Protein AF-0000000084556693 (afdb_homodimer)

pLDDT: mean 85.97, std 20.81, range [33.72, 98.88]

Solvent-accessible surface area (backbone atoms only — not comparable to full-atom values): 12743 Å² total; per-residue (Å²): 136,86,78,80,80,79,79,78,78,78,79,78,75,76,74,77,74,76,66,74,68,70,76,73,67,80,48,49,94,88,34,32,45,96,84,42,63,50,39,24,36,30,23,72,37,71,66,89,46,79,38,36,32,21,63,34,84,66,88,48,62,31,27,31,23,54,26,71,64,82,34,82,44,52,16,20,32,20,55,26,73,64,88,51,78,49,35,31,22,68,30,82,66,88,49,73,44,35,29,24,61,21,74,67,85,46,23,65,126,134,86,82,78,80,78,77,77,76,79,76,77,76,77,75,75,73,74,65,74,67,71,75,73,67,80,47,49,92,88,34,32,47,95,84,42,64,49,40,25,35,30,24,73,35,70,66,88,46,80,38,37,33,22,64,35,84,66,88,48,63,31,28,30,24,55,26,71,62,83,34,82,44,51,16,20,31,21,54,24,74,67,87,50,77,50,36,30,20,66,29,80,65,87,50,72,46,37,29,23,61,21,73,66,84,47,24,64,129

Organism: NCBI:txid82374

Structure (mmCIF, N/CA/C/O backbone):
data_AF-0000000084556693-model_v1
#
loop_
_entity.id
_entity.type
_entity.pdbx_description
1 polymer 'Uncharacterized protein'
#
loop_
_atom_site.group_PDB
_atom_site.id
_atom_site.type_symbol
_atom_site.label_atom_id
_atom_site.label_alt_id
_atom_site.label_comp_id
_atom_site.label_asym_id
_atom_site.label_entity_id
_atom_site.label_seq_id
_atom_site.pdbx_PDB_ins_code
_atom_site.Cartn_x
_atom_site.Cartn_y
_atom_site.Cartn_z
_atom_site.occupancy
_atom_site.B_iso_or_equiv
_atom_site.auth_seq_id
_atom_site.auth_comp_id
_atom_site.auth_asym_id
_atom_site.auth_atom_id
_atom_site.pdbx_PDB_model_num
ATOM 1 N N . MET A 1 1 ? 59.688 -46.688 -39.875 1 33.72 1 MET A N 1
ATOM 2 C CA . MET A 1 1 ? 58.469 -45.906 -40.188 1 33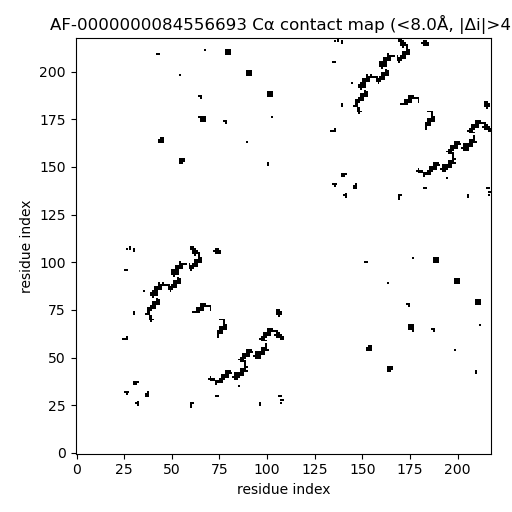.72 1 MET A CA 1
ATOM 3 C C . MET A 1 1 ? 57.594 -45.719 -38.969 1 33.72 1 MET A C 1
ATOM 5 O O . MET A 1 1 ? 57.031 -46.656 -38.438 1 33.72 1 MET A O 1
ATOM 9 N N . ALA A 1 2 ? 58 -44.719 -38 1 42.25 2 ALA A N 1
ATOM 10 C CA . ALA A 1 2 ? 57.438 -44.25 -36.75 1 42.25 2 ALA A CA 1
ATOM 11 C C . ALA A 1 2 ? 56 -43.719 -36.938 1 42.25 2 ALA A C 1
ATOM 13 O O . ALA A 1 2 ? 55.781 -42.844 -37.781 1 42.25 2 ALA A O 1
ATOM 14 N N . LYS A 1 3 ? 54.969 -44.531 -36.938 1 35.88 3 LYS A N 1
ATOM 15 C CA . LYS A 1 3 ? 53.531 -44.219 -36.938 1 35.88 3 LYS A CA 1
ATOM 16 C C . LYS A 1 3 ? 53.219 -43.156 -35.875 1 35.88 3 LYS A C 1
ATOM 18 O O . LYS A 1 3 ? 53.5 -43.344 -34.688 1 35.88 3 LYS A O 1
ATOM 23 N N . LYS A 1 4 ? 53.25 -41.781 -36.156 1 45.97 4 LYS A N 1
ATOM 24 C CA . LYS A 1 4 ? 52.75 -40.625 -35.438 1 45.97 4 LYS A CA 1
ATOM 25 C C . LYS A 1 4 ? 51.312 -40.844 -35 1 45.97 4 LYS A C 1
ATOM 27 O O . LYS A 1 4 ? 50.438 -41.094 -35.812 1 45.97 4 LYS A O 1
ATOM 32 N N . ILE A 1 5 ? 51 -41.562 -33.812 1 38.38 5 ILE A N 1
ATOM 33 C CA . ILE A 1 5 ? 49.688 -41.719 -33.188 1 38.38 5 ILE A CA 1
ATOM 34 C C . ILE A 1 5 ? 49.031 -40.344 -33 1 38.38 5 ILE A C 1
ATOM 36 O O . ILE A 1 5 ? 49.594 -39.438 -32.375 1 38.38 5 ILE A O 1
ATOM 40 N N . ILE A 1 6 ? 48.25 -39.781 -33.938 1 44.56 6 ILE A N 1
ATOM 41 C CA . ILE A 1 6 ? 47.438 -38.562 -33.875 1 44.56 6 ILE A CA 1
ATOM 42 C C . ILE A 1 6 ? 46.438 -38.688 -32.719 1 44.56 6 ILE A C 1
ATOM 44 O O . ILE A 1 6 ? 45.594 -39.562 -32.719 1 44.56 6 ILE A O 1
ATOM 48 N N . ALA A 1 7 ? 46.781 -38.312 -31.484 1 44.31 7 ALA A N 1
ATOM 49 C CA . ALA A 1 7 ? 45.875 -38.219 -30.344 1 44.31 7 ALA A CA 1
ATOM 50 C C . ALA A 1 7 ? 44.75 -37.219 -30.594 1 44.31 7 ALA A C 1
ATOM 52 O O . ALA A 1 7 ? 45 -36.062 -30.922 1 44.31 7 ALA A O 1
ATOM 53 N N . LEU A 1 8 ? 43.625 -37.688 -31.172 1 47.59 8 LEU A N 1
ATOM 54 C CA . LEU A 1 8 ? 42.438 -36.875 -31.312 1 47.59 8 LEU A CA 1
ATOM 55 C C . LEU A 1 8 ? 41.938 -36.406 -29.938 1 47.59 8 LEU A C 1
ATOM 57 O O . LEU A 1 8 ? 41.719 -37.219 -29.047 1 47.59 8 LEU A O 1
ATOM 61 N N . PHE A 1 9 ? 42.312 -35.25 -29.469 1 50.22 9 PHE A N 1
ATOM 62 C CA . PHE A 1 9 ? 41.781 -34.594 -28.297 1 50.22 9 PHE A CA 1
ATOM 63 C C . PHE A 1 9 ? 40.281 -34.344 -28.453 1 50.22 9 PHE A C 1
ATOM 65 O O . PHE A 1 9 ? 39.844 -33.625 -29.375 1 50.22 9 PHE A O 1
ATOM 72 N N . VAL A 1 10 ? 39.375 -35.281 -28.141 1 46.16 10 VAL A N 1
ATOM 73 C CA . VAL A 1 10 ? 37.938 -35.062 -28.062 1 46.16 10 VAL A CA 1
ATOM 74 C C . VAL A 1 10 ? 37.656 -33.969 -27.031 1 46.16 10 VAL A C 1
ATOM 76 O O . VAL A 1 10 ? 37.969 -34.125 -25.844 1 46.16 10 VAL A O 1
ATOM 79 N N . ALA A 1 11 ? 37.625 -32.688 -27.375 1 48.53 11 ALA A N 1
ATOM 80 C CA . ALA A 1 11 ? 37.125 -31.594 -26.547 1 48.53 11 ALA A CA 1
ATOM 81 C C . ALA A 1 11 ? 35.719 -31.891 -26.047 1 48.53 11 ALA A C 1
ATOM 83 O O . ALA A 1 11 ? 34.781 -32 -26.828 1 48.53 11 ALA A O 1
ATOM 84 N N . LEU A 1 12 ? 35.594 -32.594 -24.922 1 46.28 12 LEU A N 1
ATOM 85 C CA . LEU A 1 12 ? 34.312 -32.719 -24.234 1 46.28 12 LEU A CA 1
ATOM 86 C C . LEU A 1 12 ? 33.719 -31.359 -23.938 1 46.28 12 LEU A C 1
ATOM 88 O O . LEU A 1 12 ? 34.281 -30.578 -23.172 1 46.28 12 LEU A O 1
ATOM 92 N N . LEU A 1 13 ? 33.062 -30.703 -24.906 1 49.09 13 LEU A N 1
ATOM 93 C CA . LEU A 1 13 ? 32.281 -29.516 -24.672 1 49.09 13 LEU A CA 1
ATOM 94 C C . LEU A 1 13 ? 31.203 -29.781 -23.625 1 49.09 13 LEU A C 1
ATOM 96 O O . LEU A 1 13 ? 30.266 -30.547 -23.875 1 49.09 13 LEU A O 1
ATOM 100 N N . ILE A 1 14 ? 31.531 -29.75 -22.359 1 48.94 14 ILE A N 1
ATOM 101 C CA . ILE A 1 14 ? 30.531 -29.766 -21.297 1 48.94 14 ILE A CA 1
ATOM 102 C C . ILE A 1 14 ? 29.531 -28.641 -21.5 1 48.94 14 ILE A C 1
ATOM 104 O O . ILE A 1 14 ? 29.875 -27.469 -21.422 1 48.94 14 ILE A O 1
ATOM 108 N N . ILE A 1 15 ? 28.516 -28.828 -22.344 1 47.91 15 ILE A N 1
ATOM 109 C CA . ILE A 1 15 ? 27.391 -27.906 -22.422 1 47.91 15 ILE A CA 1
ATOM 110 C C . ILE A 1 15 ? 26.766 -27.766 -21.031 1 47.91 15 ILE A C 1
ATOM 112 O O . ILE A 1 15 ? 26.203 -28.719 -20.5 1 47.91 15 ILE A O 1
ATOM 116 N N . ALA A 1 16 ? 27.312 -26.922 -20.188 1 50.41 16 ALA A N 1
ATOM 117 C CA . ALA A 1 16 ? 26.594 -26.547 -18.984 1 50.41 16 ALA A CA 1
ATOM 118 C C . ALA A 1 16 ? 25.141 -26.141 -19.297 1 50.41 16 ALA A C 1
ATOM 120 O O . ALA A 1 16 ? 24.906 -25.094 -19.891 1 50.41 16 ALA A O 1
ATOM 121 N N . VAL A 1 17 ? 24.281 -27.109 -19.453 1 49.25 17 VAL A N 1
ATOM 122 C CA . VAL A 1 17 ? 22.844 -26.812 -19.5 1 49.25 17 VAL A CA 1
ATOM 123 C C . VAL A 1 17 ? 22.453 -25.953 -18.297 1 49.25 17 VAL A C 1
ATOM 125 O O . VAL A 1 17 ? 22.641 -26.359 -17.141 1 49.25 17 VAL A O 1
ATOM 128 N N . SER A 1 18 ? 22.547 -24.656 -18.344 1 48.12 18 SER A N 1
ATOM 129 C CA . SER A 1 18 ? 21.891 -23.797 -17.359 1 48.12 18 SER A CA 1
ATOM 130 C C . SER A 1 18 ? 20.453 -24.234 -17.109 1 48.12 18 SER A C 1
ATOM 132 O O . SER A 1 18 ? 19.609 -24.141 -18.016 1 48.12 18 SER A O 1
ATOM 134 N N . VAL A 1 19 ? 20.266 -25.25 -16.344 1 51.34 19 VAL A N 1
ATOM 135 C CA . VAL A 1 19 ? 18.891 -25.5 -15.875 1 51.34 19 VAL A CA 1
ATOM 136 C C . VAL A 1 19 ? 18.266 -24.188 -15.391 1 51.34 19 VAL A C 1
ATOM 138 O O . VAL A 1 19 ? 18.844 -23.484 -14.555 1 51.34 19 VAL A O 1
ATOM 141 N N . PRO A 1 20 ? 17.422 -23.594 -16.188 1 47.69 20 PRO A N 1
ATOM 142 C CA . PRO A 1 20 ? 16.703 -22.5 -15.508 1 47.69 20 PRO A CA 1
ATOM 143 C C . PRO A 1 20 ? 16.297 -22.875 -14.078 1 47.69 20 PRO A C 1
ATOM 145 O O . PRO A 1 20 ? 15.648 -23.891 -13.859 1 47.69 20 PRO A O 1
ATOM 148 N N . THR A 1 21 ? 17.203 -22.703 -13.102 1 48.72 21 THR A N 1
ATOM 149 C CA . THR A 1 21 ? 16.688 -22.812 -11.742 1 48.72 21 THR A CA 1
ATOM 150 C C . THR A 1 21 ? 15.234 -22.359 -11.68 1 48.72 21 THR A C 1
ATOM 152 O O . THR A 1 21 ? 14.906 -21.25 -12.133 1 48.72 21 THR A O 1
ATOM 155 N N . MET A 1 22 ? 14.273 -23.141 -12.102 1 46.34 22 MET A N 1
ATOM 156 C CA . MET A 1 22 ? 12.922 -22.766 -11.719 1 46.34 22 MET A CA 1
ATOM 157 C C . MET A 1 22 ? 12.93 -21.906 -10.461 1 46.34 22 MET A C 1
ATOM 159 O O . MET A 1 22 ? 13.438 -22.328 -9.422 1 46.34 22 MET A O 1
ATOM 163 N N . ALA A 1 23 ? 13.203 -20.641 -10.594 1 50.53 23 ALA A N 1
ATOM 164 C CA . ALA A 1 23 ? 13.07 -19.734 -9.461 1 50.53 23 ALA A CA 1
ATOM 165 C C . ALA A 1 23 ? 11.961 -20.203 -8.516 1 50.53 23 ALA A C 1
ATOM 167 O O . ALA A 1 23 ? 10.805 -20.344 -8.93 1 50.53 23 ALA A O 1
ATOM 168 N N . ALA A 1 24 ? 12.078 -21.172 -7.723 1 59.09 24 ALA A N 1
ATOM 169 C CA . ALA A 1 24 ? 11.109 -21.625 -6.727 1 59.09 24 ALA A CA 1
ATOM 170 C C . ALA A 1 24 ? 10.344 -20.438 -6.129 1 59.09 24 ALA A C 1
ATOM 172 O O . ALA A 1 24 ? 10.945 -19.422 -5.781 1 59.09 24 ALA A O 1
ATOM 173 N N . THR A 1 25 ? 9.016 -20.219 -6.527 1 74.81 25 THR A N 1
ATOM 174 C CA . THR A 1 25 ? 8.172 -19.156 -5.984 1 74.81 25 THR A CA 1
ATOM 175 C C . THR A 1 25 ? 8.195 -19.172 -4.457 1 74.81 25 THR A C 1
ATOM 177 O O . THR A 1 25 ? 8.164 -20.25 -3.844 1 74.81 25 THR A O 1
ATOM 180 N N . VAL A 1 26 ? 8.539 -18.125 -3.842 1 92.5 26 VAL A N 1
ATOM 181 C CA . VAL A 1 26 ? 8.672 -18.016 -2.395 1 92.5 26 VAL A CA 1
ATOM 182 C C . VAL A 1 26 ? 7.32 -18.266 -1.729 1 92.5 26 VAL A C 1
ATOM 184 O O . VAL A 1 26 ? 7.258 -18.656 -0.562 1 92.5 26 VAL A O 1
ATOM 187 N N . ILE A 1 27 ? 6.234 -18.172 -2.566 1 96.56 27 ILE A N 1
ATOM 188 C CA . ILE A 1 27 ? 4.875 -18.422 -2.105 1 96.56 27 ILE A CA 1
ATOM 189 C C . ILE A 1 27 ? 4.387 -19.766 -2.666 1 96.56 27 ILE A C 1
ATOM 191 O O . ILE A 1 27 ? 4.539 -20.031 -3.857 1 96.56 27 ILE A O 1
ATOM 195 N N . ASN A 1 28 ? 3.834 -20.594 -1.927 1 95.25 28 ASN A N 1
ATOM 196 C CA . ASN A 1 28 ? 3.406 -21.891 -2.418 1 95.25 28 ASN A CA 1
ATOM 197 C C . ASN A 1 28 ? 2.1 -21.797 -3.199 1 95.25 28 ASN A C 1
ATOM 199 O O . ASN A 1 28 ? 1.484 -20.734 -3.26 1 95.25 28 ASN A O 1
ATOM 203 N N . LYS A 1 29 ? 1.553 -22.922 -3.676 1 93.06 29 LYS A N 1
ATOM 204 C CA . LYS A 1 29 ? 0.41 -22.938 -4.586 1 93.06 29 LYS A CA 1
ATOM 205 C C . LYS A 1 29 ? -0.879 -22.578 -3.855 1 93.06 29 LYS A C 1
ATOM 207 O O . LYS A 1 29 ? -1.835 -22.094 -4.473 1 93.06 29 LYS A O 1
ATOM 212 N N . ASP A 1 30 ? -0.932 -22.719 -2.559 1 95.62 30 ASP A N 1
ATOM 213 C CA . ASP A 1 30 ? -2.123 -22.453 -1.76 1 95.62 30 ASP A CA 1
ATOM 214 C C . ASP A 1 30 ? -2.137 -21 -1.26 1 95.62 30 ASP A C 1
ATOM 216 O O . ASP A 1 30 ? -3.096 -20.578 -0.616 1 95.62 30 ASP A O 1
ATOM 220 N N . GLY A 1 31 ? -0.999 -20.219 -1.516 1 97.75 31 GLY A N 1
ATOM 221 C CA . GLY A 1 31 ? -0.988 -18.797 -1.214 1 97.75 31 GLY A CA 1
ATOM 222 C C . GLY A 1 31 ? -0.421 -18.484 0.158 1 97.75 31 GLY A C 1
ATOM 223 O O . GLY A 1 31 ? -0.786 -17.469 0.771 1 97.75 31 GLY A O 1
ATOM 224 N N . TYR A 1 32 ? 0.463 -19.438 0.674 1 97.81 32 TYR A N 1
ATOM 225 C CA . TYR A 1 32 ? 1.089 -19.219 1.975 1 97.81 32 TYR A CA 1
ATOM 226 C C . TYR A 1 32 ? 2.543 -18.781 1.815 1 97.81 32 TYR A C 1
ATOM 228 O O . TYR A 1 32 ? 3.256 -19.297 0.946 1 97.81 32 TYR A O 1
ATOM 236 N N . TYR A 1 33 ? 3.029 -17.969 2.57 1 98.31 33 TYR A N 1
ATOM 237 C CA . TYR A 1 33 ? 4.434 -17.625 2.752 1 98.31 33 TYR A CA 1
ATOM 238 C C . TYR A 1 33 ? 4.875 -17.859 4.191 1 98.31 33 TYR A C 1
ATOM 240 O O . TYR A 1 33 ? 4.398 -17.203 5.113 1 98.31 33 TYR A O 1
ATOM 248 N N . LYS A 1 34 ? 5.68 -18.781 4.469 1 97.31 34 LYS A N 1
ATOM 249 C CA . LYS A 1 34 ? 6.195 -19.125 5.789 1 97.31 34 LYS A CA 1
ATOM 250 C C . LYS A 1 34 ? 5.062 -19.266 6.801 1 97.31 34 LYS A C 1
ATOM 252 O O . LYS A 1 34 ? 5.121 -18.703 7.898 1 97.31 34 LYS A O 1
ATOM 257 N N . GLY A 1 35 ? 3.977 -19.922 6.34 1 97.56 35 GLY A N 1
ATOM 258 C CA . GLY A 1 35 ? 2.879 -20.266 7.223 1 97.56 35 GLY A CA 1
ATOM 259 C C . GLY A 1 35 ? 1.804 -19.203 7.297 1 97.56 35 GLY A C 1
ATOM 260 O O . GLY A 1 35 ? 0.753 -19.406 7.906 1 97.56 35 GLY A O 1
ATOM 261 N N . ILE A 1 36 ? 2.01 -18.078 6.766 1 98.62 36 ILE A N 1
ATOM 262 C CA . ILE A 1 36 ? 1.028 -17 6.766 1 98.62 36 ILE A CA 1
ATOM 263 C C . ILE A 1 36 ? 0.187 -17.078 5.492 1 98.62 36 ILE A C 1
ATOM 265 O O . ILE A 1 36 ? 0.726 -17.062 4.383 1 98.62 36 ILE A O 1
ATOM 269 N N . ARG A 1 37 ? -1.104 -17.188 5.629 1 98.62 37 ARG A N 1
ATOM 270 C CA . ARG A 1 37 ? -2.012 -17.141 4.484 1 98.62 37 ARG A CA 1
ATOM 271 C C . ARG A 1 37 ? -2.148 -15.719 3.951 1 98.62 37 ARG A C 1
ATOM 273 O O . ARG A 1 37 ? -2.527 -14.805 4.688 1 98.62 37 ARG A O 1
ATOM 280 N N . LEU A 1 38 ? -1.904 -15.516 2.689 1 98.75 38 LEU A N 1
ATOM 281 C CA . LEU A 1 38 ? -1.754 -14.164 2.156 1 98.75 38 LEU A CA 1
ATOM 282 C C . LEU A 1 38 ? -3.098 -13.602 1.702 1 98.75 38 LEU A C 1
ATOM 284 O O . LEU A 1 38 ? -3.264 -13.242 0.535 1 98.75 38 LEU A O 1
ATOM 288 N N . ASN A 1 39 ? -3.975 -13.547 2.611 1 98.75 39 ASN A N 1
ATOM 289 C CA . ASN A 1 39 ? -5.227 -12.797 2.566 1 98.75 39 ASN A CA 1
ATOM 290 C C . ASN A 1 39 ? -5.625 -12.289 3.949 1 98.75 39 ASN A C 1
ATOM 292 O O . ASN A 1 39 ? -5.023 -12.672 4.953 1 98.75 39 ASN A O 1
ATOM 296 N N . GLY A 1 40 ? -6.629 -11.367 3.953 1 98.62 40 GLY A N 1
ATOM 297 C CA . GLY A 1 40 ? -7.168 -10.953 5.238 1 98.62 40 GLY A CA 1
ATOM 298 C C . GLY A 1 40 ? -6.809 -9.523 5.605 1 98.62 40 GLY A C 1
ATOM 299 O O . GLY A 1 40 ? -6.574 -8.688 4.727 1 98.62 40 GLY A O 1
ATOM 300 N N . LYS A 1 41 ? -6.855 -9.273 6.891 1 98.75 41 LYS A N 1
ATOM 301 C CA . LYS A 1 41 ? -6.551 -7.953 7.43 1 98.75 41 LYS A CA 1
ATOM 302 C C . LYS A 1 41 ? -5.047 -7.754 7.582 1 98.75 41 LYS A C 1
ATOM 304 O O . LYS A 1 41 ? -4.367 -8.562 8.219 1 98.75 41 LYS A O 1
ATOM 309 N N . VAL A 1 42 ? -4.551 -6.715 6.961 1 98.88 42 VAL A N 1
ATOM 310 C CA . VAL A 1 42 ? -3.113 -6.457 6.91 1 98.88 42 VAL A CA 1
ATOM 311 C C . VAL A 1 42 ? -2.811 -5.094 7.527 1 98.88 42 VAL A C 1
ATOM 313 O O . VAL A 1 42 ? -3.455 -4.098 7.191 1 98.88 42 VAL A O 1
ATOM 316 N N . LYS A 1 43 ? -1.946 -5.055 8.414 1 98.69 43 LYS A N 1
ATOM 317 C CA . LYS A 1 43 ? -1.453 -3.785 8.945 1 98.69 43 LYS A CA 1
ATOM 318 C C . LYS A 1 43 ? -0.081 -3.447 8.367 1 98.69 43 LYS A C 1
ATOM 320 O O . LYS A 1 43 ? 0.823 -4.285 8.367 1 98.69 43 LYS A O 1
ATOM 325 N N . VAL A 1 44 ? 0.056 -2.254 7.812 1 98.5 44 VAL A N 1
ATOM 326 C CA . VAL A 1 44 ? 1.346 -1.795 7.305 1 98.5 44 VAL A CA 1
ATOM 327 C C . VAL A 1 44 ? 2.115 -1.087 8.414 1 98.5 44 VAL A C 1
ATOM 329 O O . VAL A 1 44 ? 1.596 -0.165 9.047 1 98.5 44 VAL A O 1
ATOM 332 N N . VAL A 1 45 ? 3.289 -1.54 8.641 1 97.44 45 VAL A N 1
ATOM 333 C CA . VAL A 1 45 ? 4.109 -0.987 9.711 1 97.44 45 VAL A CA 1
ATOM 334 C C . VAL A 1 45 ? 5.434 -0.478 9.141 1 97.44 45 VAL A C 1
ATOM 336 O O . VAL A 1 45 ? 5.801 -0.812 8.016 1 97.44 45 VAL A O 1
ATOM 339 N N . ASP A 1 46 ? 6.117 0.273 9.914 1 95 46 ASP A N 1
ATOM 340 C CA . ASP A 1 46 ? 7.375 0.822 9.414 1 95 46 ASP A CA 1
ATOM 341 C C . ASP A 1 46 ? 8.57 0.083 10.008 1 95 46 ASP A C 1
ATOM 343 O O . ASP A 1 46 ? 9.711 0.309 9.602 1 95 46 ASP A O 1
ATOM 347 N N . HIS A 1 47 ? 8.234 -0.831 11 1 93.88 47 HIS A N 1
ATOM 348 C CA . HIS A 1 47 ? 9.32 -1.63 11.562 1 93.88 47 HIS A CA 1
ATOM 349 C C . HIS A 1 47 ? 8.805 -2.969 12.078 1 93.88 47 HIS A C 1
ATOM 351 O O . HIS A 1 47 ? 7.633 -3.09 12.438 1 93.88 47 HIS A O 1
ATOM 357 N N . PHE A 1 48 ? 9.648 -4.035 12.039 1 96.12 48 PHE A N 1
ATOM 358 C CA . PHE A 1 48 ? 9.453 -5.371 12.586 1 96.12 48 PHE A CA 1
ATOM 359 C C . PHE A 1 48 ? 8.211 -6.023 11.992 1 96.12 48 PHE A C 1
ATOM 361 O O . PHE A 1 48 ? 7.348 -6.512 12.719 1 96.12 48 PHE A O 1
ATOM 368 N N . PRO A 1 49 ? 8.141 -6.07 10.773 1 98.5 49 PRO A N 1
ATOM 369 C CA . PRO A 1 49 ? 7.012 -6.723 10.117 1 98.5 49 PRO A CA 1
ATOM 370 C C . PRO A 1 49 ? 7.117 -8.25 10.125 1 98.5 49 PRO A C 1
ATOM 372 O O . PRO A 1 49 ? 8.211 -8.789 10.328 1 98.5 49 PRO A O 1
ATOM 375 N N . ASP A 1 50 ? 6 -8.852 9.93 1 98.75 50 ASP A N 1
ATOM 376 C CA . ASP A 1 50 ? 6.027 -10.273 9.602 1 98.75 50 ASP A CA 1
ATOM 377 C C . ASP A 1 50 ? 6.648 -10.508 8.227 1 98.75 50 ASP A C 1
ATOM 379 O O . ASP A 1 50 ? 7.359 -11.492 8.016 1 98.75 50 ASP A O 1
ATOM 383 N N . ILE A 1 51 ? 6.355 -9.57 7.246 1 98.81 51 ILE A N 1
ATOM 384 C CA . ILE A 1 51 ? 6.789 -9.75 5.867 1 98.81 51 ILE A CA 1
ATOM 385 C C . ILE A 1 51 ? 7.234 -8.414 5.281 1 98.81 51 ILE A C 1
ATOM 387 O O . ILE A 1 51 ? 6.512 -7.418 5.375 1 98.81 51 ILE A O 1
ATOM 391 N N . LYS A 1 52 ? 8.32 -8.367 4.668 1 98.62 52 LYS A N 1
ATOM 392 C CA . LYS A 1 52 ? 8.75 -7.23 3.855 1 98.62 52 LYS A CA 1
ATOM 393 C C . LYS A 1 52 ? 8.297 -7.387 2.406 1 98.62 52 LYS A C 1
ATOM 395 O O . LYS A 1 52 ? 8.578 -8.406 1.77 1 98.62 52 LYS A O 1
ATOM 400 N N . VAL A 1 53 ? 7.645 -6.348 1.909 1 98.62 53 VAL A N 1
ATOM 401 C CA . VAL A 1 53 ? 6.984 -6.457 0.612 1 98.62 53 VAL A CA 1
ATOM 402 C C . VAL A 1 53 ? 7.504 -5.371 -0.325 1 98.62 53 VAL A C 1
ATOM 404 O O . VAL A 1 53 ? 7.602 -4.203 0.062 1 98.62 53 VAL A O 1
ATOM 407 N N . LYS A 1 54 ? 7.887 -5.711 -1.483 1 98.19 54 LYS A N 1
ATOM 408 C CA . LYS A 1 54 ? 8.18 -4.746 -2.537 1 98.19 54 LYS A CA 1
ATOM 409 C C . LYS A 1 54 ? 7.098 -4.762 -3.615 1 98.19 54 LYS A C 1
ATOM 411 O O . LYS A 1 54 ? 6.691 -5.832 -4.078 1 98.19 54 LYS A O 1
ATOM 416 N N . VAL A 1 55 ? 6.582 -3.615 -3.928 1 98.12 55 VAL A N 1
ATOM 417 C CA . VAL A 1 55 ? 5.621 -3.523 -5.02 1 98.12 55 VAL A CA 1
ATOM 418 C C . VAL A 1 55 ? 6.359 -3.426 -6.352 1 98.12 55 VAL A C 1
ATOM 420 O O . VAL A 1 55 ? 7.297 -2.635 -6.496 1 98.12 55 VAL A O 1
ATOM 423 N N . VAL A 1 56 ? 5.934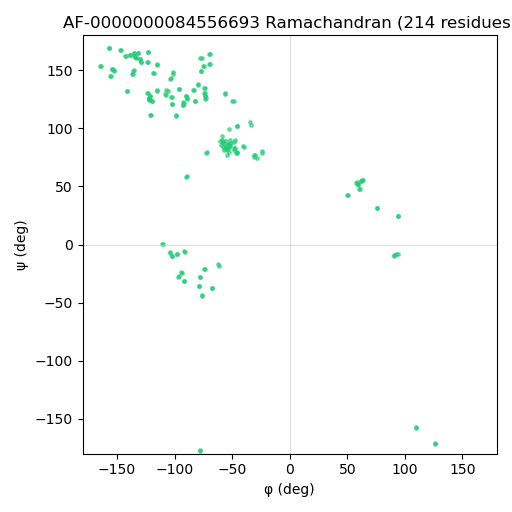 -4.211 -7.34 1 96.94 56 VAL A N 1
ATOM 424 C CA . VAL A 1 56 ? 6.602 -4.242 -8.633 1 96.94 56 VAL A CA 1
ATOM 425 C C . VAL A 1 56 ? 5.562 -4.203 -9.758 1 96.94 56 VAL A C 1
ATOM 427 O O . VAL A 1 56 ? 4.395 -4.543 -9.539 1 96.94 56 VAL A O 1
ATOM 430 N N . ASP A 1 57 ? 6.012 -3.881 -10.883 1 93.94 57 ASP A N 1
ATOM 431 C CA . ASP A 1 57 ? 5.121 -3.812 -12.031 1 93.94 57 ASP A CA 1
ATOM 432 C C . ASP A 1 57 ? 5.129 -5.125 -12.812 1 93.94 57 ASP A C 1
ATOM 434 O O . ASP A 1 57 ? 4.168 -5.441 -13.516 1 93.94 57 ASP A O 1
ATOM 438 N N . ALA A 1 58 ? 6.25 -5.805 -12.609 1 92.94 58 ALA A N 1
ATOM 439 C CA . ALA A 1 58 ? 6.398 -7.031 -13.391 1 92.94 58 ALA A CA 1
ATOM 440 C C . ALA A 1 58 ? 6.941 -8.172 -12.531 1 92.94 58 ALA A C 1
ATOM 442 O O . ALA A 1 58 ? 7.707 -7.934 -11.594 1 92.94 58 ALA A O 1
ATOM 443 N N . PHE A 1 59 ? 6.488 -9.445 -12.844 1 93.62 59 PHE A N 1
ATOM 444 C CA . PHE A 1 59 ? 6.949 -10.703 -12.266 1 93.62 59 PHE A CA 1
ATOM 445 C C . PHE A 1 59 ? 6.703 -10.727 -10.758 1 93.62 59 PHE A C 1
ATOM 447 O O . PHE A 1 59 ? 7.617 -11 -9.984 1 93.62 59 PHE A O 1
ATOM 454 N N . PRO A 1 60 ? 5.594 -10.391 -10.375 1 97 60 PRO A N 1
ATOM 455 C CA . PRO A 1 60 ? 5.273 -10.5 -8.945 1 97 60 PRO A CA 1
ATOM 456 C C . PRO A 1 60 ? 5.148 -11.945 -8.477 1 97 60 PRO A C 1
ATOM 458 O O . PRO A 1 60 ? 4.945 -12.852 -9.297 1 97 60 PRO A O 1
ATOM 461 N N . ASP A 1 61 ? 5.363 -12.102 -7.227 1 97.62 61 ASP A N 1
ATOM 462 C CA . ASP A 1 61 ? 5.094 -13.398 -6.621 1 97.62 61 ASP A CA 1
ATOM 463 C C . ASP A 1 61 ? 3.598 -13.594 -6.391 1 97.62 61 ASP A C 1
ATOM 465 O O . ASP A 1 61 ? 3.115 -14.734 -6.355 1 97.62 61 ASP A O 1
ATOM 469 N N . ILE A 1 62 ? 2.855 -12.531 -6.199 1 98.12 62 ILE A N 1
ATOM 470 C CA . ILE A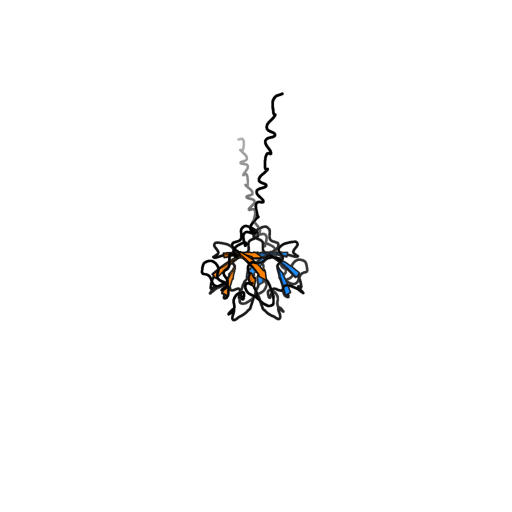 1 62 ? 1.422 -12.578 -5.934 1 98.12 62 ILE A CA 1
ATOM 471 C C . ILE A 1 62 ? 0.777 -11.258 -6.352 1 98.12 62 ILE A C 1
ATOM 473 O O . ILE A 1 62 ? 1.386 -10.195 -6.219 1 98.12 62 ILE A O 1
ATOM 477 N N . ARG A 1 63 ? -0.43 -11.32 -6.84 1 98.19 63 ARG A N 1
ATOM 478 C CA . ARG A 1 63 ? -1.257 -10.148 -7.125 1 98.19 63 ARG A CA 1
ATOM 479 C C . ARG A 1 63 ? -2.201 -9.852 -5.965 1 98.19 63 ARG A C 1
ATOM 481 O O . ARG A 1 63 ? -2.869 -10.75 -5.453 1 98.19 63 ARG A O 1
ATOM 488 N N . VAL A 1 64 ? -2.234 -8.578 -5.605 1 98.62 64 VAL A N 1
ATOM 489 C CA . VAL A 1 64 ? -3.004 -8.203 -4.426 1 98.62 64 VAL A CA 1
ATOM 490 C C . VAL A 1 64 ? -4.098 -7.211 -4.816 1 98.62 64 VAL A C 1
ATOM 492 O O . VAL A 1 64 ? -3.822 -6.199 -5.465 1 98.62 64 VAL A O 1
ATOM 495 N N . LYS A 1 65 ? -5.285 -7.527 -4.531 1 98.5 65 LYS A N 1
ATOM 496 C CA . LYS A 1 65 ? -6.41 -6.598 -4.613 1 98.5 65 LYS A CA 1
ATOM 497 C C . LYS A 1 65 ? -6.805 -6.09 -3.23 1 98.5 65 LYS A C 1
ATOM 499 O O . LYS A 1 65 ? -7.121 -6.883 -2.338 1 98.5 65 LYS A O 1
ATOM 504 N N . THR A 1 66 ? -6.75 -4.773 -3.033 1 98.06 66 THR A N 1
ATOM 505 C CA . THR A 1 66 ? -7.184 -4.223 -1.754 1 98.06 66 THR A CA 1
ATOM 506 C C . THR A 1 66 ? -8.703 -4.129 -1.691 1 98.06 66 THR A C 1
ATOM 508 O O . THR A 1 66 ? -9.352 -3.787 -2.684 1 98.06 66 THR A O 1
ATOM 511 N N . VAL A 1 67 ? -9.25 -4.48 -0.578 1 97.06 67 VAL A N 1
ATOM 512 C CA . VAL A 1 67 ? -10.695 -4.438 -0.371 1 97.06 67 VAL A CA 1
ATOM 513 C C . VAL A 1 67 ? -11.008 -3.709 0.933 1 97.06 67 VAL A C 1
ATOM 515 O O . VAL A 1 67 ? -10.141 -3.559 1.794 1 97.06 67 VAL A O 1
ATOM 518 N N . ASP A 1 68 ? -12.227 -3.248 1.039 1 95.25 68 ASP A N 1
ATOM 519 C CA . ASP A 1 68 ? -12.586 -2.514 2.248 1 95.25 68 ASP A CA 1
ATOM 520 C C . ASP A 1 68 ? -13.305 -3.422 3.248 1 95.25 68 ASP A C 1
ATOM 522 O O . ASP A 1 68 ? -13.523 -3.035 4.39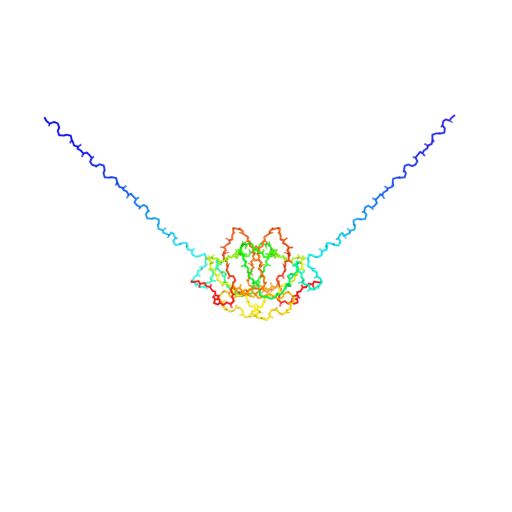8 1 95.25 68 ASP A O 1
ATOM 526 N N . ALA A 1 69 ? -13.602 -4.664 2.717 1 94.06 69 ALA A N 1
ATOM 527 C CA . ALA A 1 69 ? -14.219 -5.648 3.607 1 94.06 69 ALA A CA 1
ATOM 528 C C . ALA A 1 69 ? -14.133 -7.055 3.016 1 94.06 69 ALA A C 1
ATOM 530 O O . ALA A 1 69 ? -13.93 -7.215 1.81 1 94.06 69 ALA A O 1
ATOM 531 N N . PHE A 1 70 ? -14.141 -8.078 3.9 1 94.75 70 PHE A N 1
ATOM 532 C CA . PHE A 1 70 ? -14.289 -9.492 3.58 1 94.75 70 PHE A CA 1
ATOM 533 C C . PHE A 1 70 ? -13.141 -9.969 2.697 1 94.75 70 PHE A C 1
ATOM 535 O O . PHE A 1 70 ? -13.367 -10.477 1.597 1 94.75 70 PHE A O 1
ATOM 542 N N . PRO A 1 71 ? -11.93 -9.797 3.084 1 97.69 71 PRO A N 1
ATOM 543 C CA . PRO A 1 71 ? -10.781 -10.328 2.35 1 97.69 71 PRO A CA 1
ATOM 544 C C . PRO A 1 71 ? -10.648 -11.844 2.477 1 97.69 71 PRO A C 1
ATOM 546 O O . PRO A 1 71 ? -9.758 -12.336 3.184 1 97.69 71 PRO A O 1
ATOM 549 N N . ASP A 1 72 ? -11.477 -12.602 1.683 1 97.19 72 ASP A N 1
ATOM 550 C CA . ASP A 1 72 ? -11.672 -14.023 1.949 1 97.19 72 ASP A CA 1
ATOM 551 C C . ASP A 1 72 ? -10.852 -14.875 0.983 1 97.19 72 ASP A C 1
ATOM 553 O O . ASP A 1 72 ? -10.703 -16.078 1.187 1 97.19 72 ASP A O 1
ATOM 557 N N . LYS A 1 73 ? -10.281 -14.305 -0.016 1 97.75 73 LYS A N 1
ATOM 558 C CA . LYS A 1 73 ? -9.539 -15.055 -1.028 1 97.75 73 LYS A CA 1
ATOM 559 C C . LYS A 1 73 ? -8.055 -14.68 -1.01 1 97.75 73 LYS A C 1
ATOM 561 O O . LYS A 1 73 ? -7.695 -13.555 -0.658 1 97.75 73 LYS A O 1
ATOM 566 N N . ILE A 1 74 ? -7.258 -15.602 -1.468 1 98.62 74 ILE A N 1
ATOM 567 C CA . ILE A 1 74 ? -5.832 -15.336 -1.594 1 98.62 74 ILE A CA 1
ATOM 568 C C . ILE A 1 74 ? -5.613 -14.094 -2.459 1 98.62 74 ILE A C 1
ATOM 570 O O . ILE A 1 74 ? -6.219 -13.953 -3.521 1 98.62 74 ILE A O 1
ATOM 574 N N . GLY A 1 75 ? -4.785 -13.164 -1.949 1 98.69 75 GLY A N 1
ATOM 575 C CA . GLY A 1 75 ? -4.492 -11.945 -2.688 1 98.69 75 GLY A CA 1
ATOM 576 C C . GLY A 1 75 ? -5.414 -10.797 -2.336 1 98.69 75 GLY A C 1
ATOM 577 O O . GLY A 1 75 ? -5.203 -9.664 -2.775 1 98.69 75 GLY A O 1
ATOM 578 N N . GLU A 1 76 ? -6.441 -11.062 -1.564 1 98.69 76 GLU A N 1
ATOM 579 C CA . GLU A 1 76 ? -7.293 -9.977 -1.088 1 98.69 76 GLU A CA 1
ATOM 580 C C . GLU A 1 76 ? -6.828 -9.469 0.272 1 98.69 76 GLU A C 1
ATOM 582 O O . GLU A 1 76 ? -6.793 -10.227 1.246 1 98.69 76 GLU A O 1
ATOM 587 N N . TRP A 1 77 ? -6.469 -8.148 0.327 1 98.81 77 TRP A N 1
ATOM 588 C CA . TRP A 1 77 ? -5.961 -7.543 1.553 1 98.81 77 TRP A CA 1
ATOM 589 C C . TRP A 1 77 ? -6.828 -6.363 1.979 1 98.81 77 TRP A C 1
ATOM 591 O O . TRP A 1 77 ? -7.16 -5.504 1.16 1 98.81 77 TRP A O 1
ATOM 601 N N . GLN A 1 78 ? -7.293 -6.336 3.109 1 98.56 78 GLN A N 1
ATOM 602 C CA . GLN A 1 78 ? -7.871 -5.164 3.754 1 98.56 78 GLN A CA 1
ATOM 603 C C . GLN A 1 78 ? -6.867 -4.5 4.695 1 98.56 78 GLN A C 1
ATOM 605 O O . GLN A 1 78 ? -6.477 -5.086 5.707 1 98.56 78 GLN A O 1
ATOM 610 N N . PHE A 1 79 ? -6.391 -3.287 4.316 1 98.38 79 PHE A N 1
ATOM 611 C CA . PHE A 1 79 ? -5.457 -2.594 5.195 1 98.38 79 PHE A CA 1
ATOM 612 C C . PHE A 1 79 ? -6.176 -2.037 6.418 1 98.38 79 PHE A C 1
ATOM 614 O O . PHE A 1 79 ? -7.207 -1.372 6.293 1 98.38 79 PHE A O 1
ATOM 621 N N . VAL A 1 80 ? -5.668 -2.346 7.605 1 97.88 80 VAL A N 1
ATOM 622 C CA . VAL A 1 80 ? -6.309 -1.955 8.859 1 97.88 80 VAL A CA 1
ATOM 623 C C . VAL A 1 80 ? -5.273 -1.336 9.797 1 97.88 80 VAL A C 1
ATOM 625 O O . VAL A 1 80 ? -4.07 -1.543 9.625 1 97.88 80 VAL A O 1
ATOM 628 N N . GLU A 1 81 ? -5.801 -0.67 10.797 1 96.25 81 GLU A N 1
ATOM 629 C CA . GLU A 1 81 ? -4.941 -0.086 11.82 1 96.25 81 GLU A CA 1
ATOM 630 C C . GLU A 1 81 ? -4.738 -1.047 12.992 1 96.25 81 GLU A C 1
ATOM 632 O O . GLU A 1 81 ? -3.672 -1.072 13.602 1 96.25 81 GLU A O 1
ATOM 637 N N . TYR A 1 82 ? -5.809 -1.794 13.164 1 96.31 82 TYR A N 1
ATOM 638 C CA . TYR A 1 82 ? -5.793 -2.76 14.258 1 96.31 82 TYR A CA 1
ATOM 639 C C . TYR A 1 82 ? -6.496 -4.051 13.859 1 96.31 82 TYR A C 1
ATOM 641 O O . TYR A 1 82 ? -7.227 -4.082 12.867 1 96.31 82 TYR A O 1
ATOM 649 N N . GLY A 1 83 ? -6.207 -5.176 14.664 1 97.5 83 GLY A N 1
ATOM 650 C CA . GLY A 1 83 ? -6.895 -6.438 14.438 1 97.5 83 GLY A CA 1
ATOM 651 C C . GLY A 1 83 ? -6.391 -7.188 13.219 1 97.5 83 GLY A C 1
ATOM 652 O O . GLY A 1 83 ? -7.172 -7.828 12.516 1 97.5 83 GLY A O 1
ATOM 653 N N . GLU A 1 84 ? -5.098 -7.012 12.93 1 98.31 84 GLU A N 1
ATOM 654 C CA . GLU A 1 84 ? -4.52 -7.582 11.719 1 98.31 84 GLU A CA 1
ATOM 655 C C . GLU A 1 84 ? -4.273 -9.078 11.875 1 98.31 84 GLU A C 1
ATOM 657 O O . GLU A 1 84 ? -4.023 -9.562 12.977 1 98.31 84 GLU A O 1
ATOM 662 N N . ASP A 1 85 ? -4.375 -9.719 10.805 1 98.75 85 ASP A N 1
ATOM 663 C CA . ASP A 1 85 ? -3.943 -11.109 10.719 1 98.75 85 ASP A CA 1
ATOM 664 C C . ASP A 1 85 ? -2.426 -11.211 10.586 1 98.75 85 ASP A C 1
ATOM 666 O O . ASP A 1 85 ? -1.811 -12.133 11.117 1 98.75 85 ASP A O 1
ATOM 670 N N . PHE A 1 86 ? -1.757 -10.266 9.875 1 98.88 86 PHE A N 1
ATOM 671 C CA . PHE A 1 86 ? -0.307 -10.148 9.766 1 98.88 86 PHE A CA 1
ATOM 672 C C . PHE A 1 86 ? 0.098 -8.727 9.398 1 98.88 86 PHE A C 1
ATOM 674 O O . PHE A 1 86 ? -0.749 -7.914 9.023 1 98.88 86 PHE A O 1
ATOM 681 N N . THR A 1 87 ? 1.352 -8.461 9.484 1 98.81 87 THR A N 1
ATOM 682 C CA . THR A 1 87 ? 1.867 -7.125 9.195 1 98.81 87 THR A CA 1
ATOM 683 C C . THR A 1 87 ? 2.84 -7.164 8.023 1 98.81 87 THR A C 1
ATOM 685 O O . THR A 1 87 ? 3.52 -8.172 7.805 1 98.81 87 THR A O 1
ATOM 688 N N . ILE A 1 88 ? 2.844 -6.086 7.289 1 98.81 88 ILE A N 1
ATOM 689 C CA . ILE A 1 88 ? 3.836 -5.961 6.227 1 98.81 88 ILE A CA 1
ATOM 690 C C . ILE A 1 88 ? 4.551 -4.613 6.348 1 98.81 88 ILE A C 1
ATOM 692 O O . ILE A 1 88 ? 4.059 -3.701 7.012 1 98.81 88 ILE A O 1
ATOM 696 N N . GLN A 1 89 ? 5.66 -4.539 5.844 1 98.62 89 GLN A N 1
ATOM 697 C CA . GLN A 1 89 ? 6.387 -3.301 5.57 1 98.62 89 GLN A CA 1
ATOM 698 C C . GLN A 1 89 ? 6.727 -3.176 4.09 1 98.62 89 GLN A C 1
ATOM 700 O O . GLN A 1 89 ? 7.273 -4.105 3.492 1 98.62 89 GLN A O 1
ATOM 705 N N . PHE A 1 90 ? 6.316 -2.07 3.482 1 98.38 90 PHE A N 1
ATOM 706 C CA . PHE A 1 90 ? 6.742 -1.812 2.113 1 98.38 90 PHE A CA 1
ATOM 707 C C . PHE A 1 90 ? 8.211 -1.404 2.07 1 98.38 90 PHE A C 1
ATOM 709 O O . PHE A 1 90 ? 8.633 -0.503 2.799 1 98.38 90 PHE A O 1
ATOM 716 N N . VAL A 1 91 ? 8.961 -2.049 1.212 1 97.5 91 VAL A N 1
ATOM 717 C CA . VAL A 1 91 ? 10.391 -1.768 1.12 1 97.5 91 VAL A CA 1
ATOM 718 C C . VAL A 1 91 ? 10.797 -1.624 -0.345 1 97.5 91 VAL A C 1
ATOM 720 O O . VAL A 1 91 ? 10.102 -2.113 -1.238 1 97.5 91 VAL A O 1
ATOM 723 N N . GLU A 1 92 ? 11.914 -1.016 -0.539 1 95.81 92 GLU A N 1
ATOM 724 C CA . GLU A 1 92 ? 12.453 -0.868 -1.888 1 95.81 92 GLU A CA 1
ATOM 725 C C . GLU A 1 92 ? 13.484 -1.95 -2.191 1 95.81 92 GLU A C 1
ATOM 727 O O . GLU A 1 92 ? 13.695 -2.303 -3.354 1 95.81 92 GLU A O 1
ATOM 732 N N . SER A 1 93 ? 14.062 -2.357 -1.066 1 94.69 93 SER A N 1
ATOM 733 C CA . SER A 1 93 ? 15.156 -3.312 -1.242 1 94.69 93 SER A CA 1
ATOM 734 C C . SER A 1 93 ? 15.039 -4.465 -0.25 1 94.69 93 SER A C 1
ATOM 736 O O . SER A 1 93 ? 14.469 -4.309 0.829 1 94.69 93 SER A O 1
ATOM 738 N N . PHE A 1 94 ? 15.539 -5.68 -0.674 1 95.88 94 PHE A N 1
ATOM 739 C CA . PHE A 1 94 ? 15.641 -6.906 0.108 1 95.88 94 PHE A CA 1
ATOM 740 C C . PHE A 1 94 ? 14.266 -7.355 0.596 1 95.88 94 PHE A C 1
ATOM 742 O O . PHE A 1 94 ? 14.078 -7.613 1.787 1 95.88 94 PHE A O 1
ATOM 749 N N . PRO A 1 95 ? 13.367 -7.441 -0.236 1 97.94 95 PRO A N 1
ATOM 750 C CA . PRO A 1 95 ? 12.039 -7.906 0.152 1 97.94 95 PRO A CA 1
ATOM 751 C C . PRO A 1 95 ? 11.984 -9.414 0.395 1 97.94 95 PRO A C 1
ATOM 753 O O . PRO A 1 95 ? 12.828 -10.156 -0.112 1 97.94 95 PRO A O 1
ATOM 756 N N . ASP A 1 96 ? 11.047 -9.75 1.213 1 98.31 96 ASP A N 1
ATOM 757 C CA . ASP A 1 96 ? 10.711 -11.164 1.34 1 98.31 96 ASP A CA 1
ATOM 758 C C . ASP A 1 96 ? 9.891 -11.641 0.146 1 98.31 96 ASP A C 1
ATOM 760 O O . ASP A 1 96 ? 10.125 -12.734 -0.375 1 98.31 96 ASP A O 1
ATOM 764 N N . ILE A 1 97 ? 8.906 -10.836 -0.258 1 98.5 97 ILE A N 1
ATOM 765 C CA . ILE A 1 97 ? 8.078 -11.164 -1.413 1 98.5 97 ILE A CA 1
ATOM 766 C C . ILE A 1 97 ? 7.828 -9.914 -2.25 1 98.5 97 ILE A C 1
ATOM 768 O O . ILE A 1 97 ? 7.961 -8.789 -1.754 1 98.5 97 ILE A O 1
ATOM 772 N N . LYS A 1 98 ? 7.398 -10.117 -3.484 1 97.88 98 LYS A N 1
ATOM 773 C CA . LYS A 1 98 ? 7.016 -9.055 -4.41 1 97.88 98 LYS A CA 1
ATOM 774 C C . LYS A 1 98 ? 5.527 -9.125 -4.746 1 97.88 98 LYS A C 1
ATOM 776 O O . LYS A 1 98 ? 5.008 -10.203 -5.051 1 97.88 98 LYS A O 1
ATOM 781 N N . ILE A 1 99 ? 4.93 -7.965 -4.66 1 98.38 99 ILE A N 1
ATOM 782 C CA . ILE A 1 99 ? 3.508 -7.961 -4.98 1 98.38 99 ILE A CA 1
ATOM 783 C C . ILE A 1 99 ? 3.232 -6.957 -6.098 1 98.38 99 ILE A C 1
ATOM 785 O O . ILE A 1 99 ? 4.027 -6.043 -6.328 1 98.38 99 ILE A O 1
ATOM 789 N N . LYS A 1 100 ? 2.152 -7.16 -6.797 1 98.06 100 LYS A N 1
ATOM 790 C CA . LYS A 1 100 ? 1.548 -6.184 -7.695 1 98.06 100 LYS A CA 1
ATOM 791 C C . LYS A 1 100 ? 0.101 -5.895 -7.301 1 98.06 100 LYS A C 1
ATOM 793 O O . LYS A 1 100 ? -0.701 -6.816 -7.148 1 98.06 100 LYS A O 1
ATOM 798 N N . PHE A 1 101 ? -0.173 -4.609 -7.078 1 98.12 101 PHE A N 1
ATOM 799 C CA . PHE A 1 101 ? -1.562 -4.258 -6.801 1 98.12 101 PHE A CA 1
ATOM 800 C C . PHE A 1 101 ? -2.4 -4.324 -8.07 1 98.12 101 PHE A C 1
ATOM 802 O O . PHE A 1 101 ? -1.994 -3.816 -9.117 1 98.12 101 PHE A O 1
ATOM 809 N N . VAL A 1 102 ? -3.586 -4.938 -7.965 1 97.38 102 VAL A N 1
ATOM 810 C CA . VAL A 1 102 ? -4.508 -5.086 -9.086 1 97.38 102 VAL A CA 1
ATOM 811 C C . VAL A 1 102 ? -5.93 -4.758 -8.633 1 97.38 102 VAL A C 1
ATOM 813 O O . VAL A 1 102 ? -6.199 -4.66 -7.43 1 97.38 102 VAL A O 1
ATOM 816 N N . ASP A 1 103 ? -6.762 -4.559 -9.594 1 96.31 103 ASP A N 1
ATOM 817 C CA . ASP A 1 103 ? -8.156 -4.301 -9.242 1 96.31 103 ASP A CA 1
ATOM 818 C C . ASP A 1 103 ? -9.047 -5.473 -9.656 1 96.31 103 ASP A C 1
ATOM 820 O O . ASP A 1 103 ? -10.25 -5.48 -9.367 1 96.31 103 ASP A O 1
ATOM 824 N N . ALA A 1 104 ? -8.32 -6.496 -10.258 1 94.38 104 ALA A N 1
ATOM 825 C CA . ALA A 1 104 ? -9.023 -7.727 -10.617 1 94.38 104 ALA A CA 1
ATOM 826 C C . ALA A 1 104 ? -8.062 -8.914 -10.656 1 94.38 104 ALA A C 1
ATOM 828 O O . ALA A 1 104 ? -6.859 -8.742 -10.852 1 94.38 104 ALA A O 1
ATOM 829 N N . PHE A 1 105 ? -8.602 -10.148 -10.367 1 95.06 105 PHE A N 1
ATOM 830 C CA . PHE A 1 105 ? -7.926 -11.43 -10.484 1 95.06 105 PHE A CA 1
ATOM 831 C C . PHE A 1 105 ? -6.738 -11.508 -9.523 1 95.06 105 PHE A C 1
ATOM 833 O O . PHE A 1 105 ? -5.609 -11.75 -9.953 1 95.06 105 PHE A O 1
ATOM 840 N N . PRO A 1 106 ? -6.941 -11.305 -8.305 1 97.81 106 PRO A N 1
ATOM 841 C CA . PRO A 1 106 ? -5.867 -11.461 -7.324 1 97.81 106 PRO A CA 1
ATOM 842 C C . PRO A 1 106 ? -5.457 -12.922 -7.129 1 97.81 106 PRO A C 1
ATOM 844 O O . PRO A 1 106 ? -6.199 -13.828 -7.512 1 97.81 106 PRO A O 1
ATOM 847 N N . GLY A 1 107 ? -4.301 -13.102 -6.523 1 97.44 107 GLY A N 1
ATOM 848 C CA . GLY A 1 107 ? -3.879 -14.453 -6.215 1 97.44 107 GLY A CA 1
ATOM 849 C C . GLY A 1 107 ? -2.502 -14.789 -6.758 1 97.44 107 GLY A C 1
ATOM 850 O O . GLY A 1 107 ? -1.743 -13.891 -7.133 1 97.44 107 GLY A O 1
ATOM 851 N N . VAL A 1 108 ? -2.188 -16.109 -6.637 1 95.56 108 VAL A N 1
ATOM 852 C CA . VAL A 1 108 ? -0.903 -16.625 -7.109 1 95.56 108 VAL A CA 1
ATOM 853 C C . VAL A 1 108 ? -1.085 -17.312 -8.453 1 95.56 108 VAL A C 1
ATOM 855 O O . VAL A 1 108 ? -2.168 -17.812 -8.758 1 95.56 108 VAL A O 1
ATOM 858 N N . ASP A 1 109 ? -0.055 -17.219 -9.289 1 82.06 109 ASP A N 1
ATOM 859 C CA . ASP A 1 109 ? -0.139 -17.922 -10.562 1 82.06 109 ASP A CA 1
ATOM 860 C C . ASP A 1 109 ? -0.028 -19.422 -10.375 1 82.06 109 ASP A C 1
ATOM 862 O O . ASP A 1 109 ? 0.647 -19.891 -9.453 1 82.06 109 ASP A O 1
ATOM 866 N N . MET B 1 1 ? 42.375 57.156 45.719 1 34.56 1 MET B N 1
ATOM 867 C CA . MET B 1 1 ? 41.688 55.875 45.594 1 34.56 1 MET B CA 1
ATOM 868 C C . MET B 1 1 ? 40.844 55.812 44.312 1 34.56 1 MET B C 1
ATOM 870 O O . MET B 1 1 ? 40.094 56.75 44.062 1 34.56 1 MET B O 1
ATOM 874 N N . ALA B 1 2 ? 41.375 55.062 43.188 1 44.59 2 ALA B N 1
ATOM 875 C CA . ALA B 1 2 ? 40.875 54.688 41.875 1 44.59 2 ALA B CA 1
ATOM 876 C C . ALA B 1 2 ? 39.5 54.094 41.938 1 44.59 2 ALA B C 1
ATOM 878 O O . ALA B 1 2 ? 39.25 53.125 42.688 1 44.59 2 ALA B O 1
ATOM 879 N N . LYS B 1 3 ? 38.406 54.844 41.875 1 50.03 3 LYS B N 1
ATOM 880 C CA . LYS B 1 3 ? 37 54.469 41.719 1 50.03 3 LYS B CA 1
ATOM 881 C C . LYS B 1 3 ? 36.875 53.438 40.594 1 50.03 3 LYS B C 1
ATOM 883 O O . LYS B 1 3 ? 37.156 53.719 39.438 1 50.03 3 LYS B O 1
ATOM 888 N N . LYS B 1 4 ? 37.188 52.062 40.781 1 48.44 4 LYS B N 1
ATOM 889 C CA . LYS B 1 4 ? 36.938 50.969 39.844 1 48.44 4 LYS B CA 1
ATOM 890 C C . LYS B 1 4 ? 35.469 50.969 39.406 1 48.44 4 LYS B C 1
ATOM 892 O O . LYS B 1 4 ? 34.562 51 40.25 1 48.44 4 LYS B O 1
ATOM 897 N N . ILE B 1 5 ? 35.062 51.5 38.219 1 45.56 5 ILE B N 1
ATOM 898 C CA . ILE B 1 5 ? 33.812 51.438 37.469 1 45.56 5 ILE B CA 1
ATOM 899 C C . ILE B 1 5 ? 33.406 49.969 37.281 1 45.56 5 ILE B C 1
ATOM 901 O O . ILE B 1 5 ? 34.188 49.156 36.75 1 45.56 5 ILE B O 1
ATOM 905 N N . ILE B 1 6 ? 32.719 49.25 38.219 1 45.94 6 ILE B N 1
ATOM 906 C CA . ILE B 1 6 ? 32.156 47.906 38.062 1 45.94 6 ILE B CA 1
ATOM 907 C C . ILE B 1 6 ? 31.234 47.844 36.844 1 45.94 6 ILE B C 1
ATOM 909 O O . ILE B 1 6 ? 30.234 48.562 36.75 1 45.94 6 ILE B O 1
ATOM 913 N N . ALA B 1 7 ? 31.75 47.625 35.656 1 45.66 7 ALA B N 1
ATOM 914 C CA . ALA B 1 7 ? 30.969 47.406 34.438 1 45.66 7 ALA B CA 1
ATOM 915 C C . ALA B 1 7 ? 30.031 46.188 34.594 1 45.66 7 ALA B C 1
ATOM 917 O O . ALA B 1 7 ? 30.469 45.094 34.938 1 45.66 7 ALA B O 1
ATOM 918 N N . LEU B 1 8 ? 28.781 46.438 35.094 1 48.78 8 LEU B N 1
ATOM 919 C CA . LEU B 1 8 ? 27.734 45.406 35.094 1 48.78 8 LEU B CA 1
ATOM 920 C C . LEU B 1 8 ? 27.5 44.844 33.688 1 48.78 8 LEU B C 1
ATOM 922 O O . LEU B 1 8 ? 27.172 45.594 32.781 1 48.78 8 LEU B O 1
ATOM 926 N N . PHE B 1 9 ? 28.172 43.844 33.25 1 50.91 9 PHE B N 1
ATOM 927 C CA . PHE B 1 9 ? 27.875 43.094 32.031 1 50.91 9 PHE B CA 1
ATOM 928 C C . PHE B 1 9 ? 26.453 42.562 32.062 1 50.91 9 PHE B C 1
ATOM 930 O O . PHE B 1 9 ? 26.125 41.719 32.906 1 50.91 9 PHE B O 1
ATOM 937 N N . VAL B 1 10 ? 25.422 43.344 31.641 1 48.47 10 VAL B N 1
ATOM 938 C CA . VAL B 1 10 ? 24.078 42.812 31.406 1 48.47 10 VAL B CA 1
ATOM 939 C C . VAL B 1 10 ? 24.141 41.688 30.359 1 48.47 10 VAL B C 1
ATOM 941 O O . VAL B 1 10 ? 24.531 41.938 29.219 1 48.47 10 VAL B O 1
ATOM 944 N N . ALA B 1 11 ? 24.359 40.438 30.703 1 47.97 11 ALA B N 1
ATOM 945 C CA . ALA B 1 11 ? 24.203 39.25 29.844 1 47.97 11 ALA B CA 1
ATOM 946 C C . ALA B 1 11 ? 22.812 39.25 29.188 1 47.97 11 ALA B C 1
ATOM 948 O O . ALA B 1 11 ? 21.797 39.125 29.891 1 47.97 11 ALA B O 1
ATOM 949 N N . LEU B 1 12 ? 22.625 39.938 28.062 1 47.25 12 LEU B N 1
ATOM 950 C CA . LEU B 1 12 ? 21.438 39.781 27.25 1 47.25 12 LEU B CA 1
ATOM 951 C C . LEU B 1 12 ? 21.203 38.312 26.922 1 47.25 12 LEU B C 1
ATOM 953 O O . LEU B 1 12 ? 22 37.688 26.219 1 47.25 12 LEU B O 1
ATOM 957 N N . LEU B 1 13 ? 20.641 37.531 27.828 1 49.62 13 LEU B N 1
ATOM 958 C CA . LEU B 1 13 ? 20.156 36.188 27.547 1 49.62 13 LEU B CA 1
ATOM 959 C 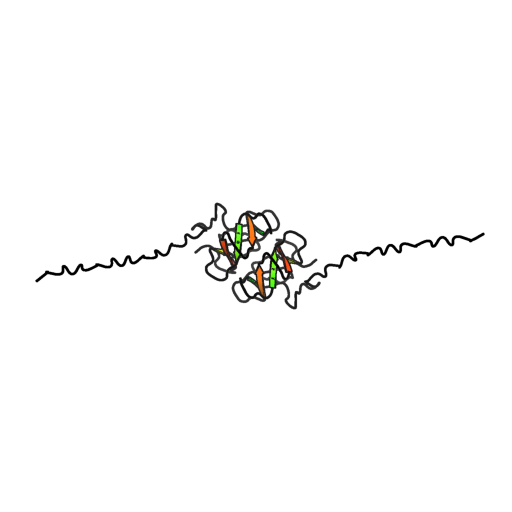C . LEU B 1 13 ? 19.172 36.188 26.375 1 49.62 13 LEU B C 1
ATOM 961 O O . LEU B 1 13 ? 18.062 36.719 26.5 1 49.62 13 LEU B O 1
ATOM 965 N N . ILE B 1 14 ? 19.656 36.281 25.156 1 49.06 14 ILE B N 1
ATOM 966 C CA . ILE B 1 14 ? 18.797 36.062 24 1 49.06 14 ILE B CA 1
ATOM 967 C C . ILE B 1 14 ? 18.078 34.719 24.109 1 49.06 14 ILE B C 1
ATOM 969 O O . ILE B 1 14 ? 18.719 33.656 24.078 1 49.06 14 ILE B O 1
ATOM 973 N N . ILE B 1 15 ? 16.953 34.656 24.844 1 47.66 15 ILE B N 1
ATOM 974 C CA . ILE B 1 15 ? 16.078 33.469 24.781 1 47.66 15 ILE B CA 1
ATOM 975 C C . ILE B 1 15 ? 15.664 33.219 23.344 1 47.66 15 ILE B C 1
ATOM 977 O O . ILE B 1 15 ? 14.945 34 22.734 1 47.66 15 ILE B O 1
ATOM 981 N N . ALA B 1 16 ? 16.469 32.562 22.578 1 50.69 16 ALA B N 1
ATOM 982 C CA . ALA B 1 16 ? 16.016 32.031 21.297 1 50.69 16 ALA B CA 1
ATOM 983 C C . ALA B 1 16 ? 14.688 31.297 21.453 1 50.69 16 ALA B C 1
ATOM 985 O O . ALA B 1 16 ? 14.641 30.203 22.031 1 50.69 16 ALA B O 1
ATOM 986 N N . VAL B 1 17 ? 13.578 32 21.453 1 49.31 17 VAL B N 1
ATOM 987 C CA . VAL B 1 17 ? 12.281 31.359 21.328 1 49.31 17 VAL B CA 1
ATOM 988 C C . VAL B 1 17 ? 12.273 30.453 20.109 1 49.31 17 VAL B C 1
ATOM 990 O O . VAL B 1 17 ? 12.469 30.906 18.984 1 49.31 17 VAL B O 1
ATOM 993 N N . SER B 1 18 ? 12.688 29.219 20.188 1 48.25 18 SER B N 1
ATOM 994 C CA . SER B 1 18 ? 12.398 28.234 19.141 1 48.25 18 SER B CA 1
ATOM 995 C C . SER B 1 18 ? 10.938 28.297 18.719 1 48.25 18 SER B C 1
ATOM 997 O O . SER B 1 18 ? 10.047 27.984 19.5 1 48.25 18 SER B O 1
ATOM 999 N N . VAL B 1 19 ? 10.586 29.234 17.891 1 50.88 19 VAL B N 1
ATOM 1000 C CA . VAL B 1 19 ? 9.273 29.125 17.266 1 50.88 19 VAL B CA 1
ATOM 1001 C C . VAL B 1 19 ? 9.055 27.703 16.75 1 50.88 19 VAL B C 1
ATOM 1003 O O . VAL B 1 19 ? 9.883 27.172 16.016 1 50.88 19 VAL B O 1
ATOM 1006 N N . PRO B 1 20 ? 8.305 26.922 17.453 1 47.62 20 PRO B N 1
ATOM 1007 C CA . PRO B 1 20 ? 7.965 25.703 16.734 1 47.62 20 PRO B CA 1
ATOM 1008 C C . PRO B 1 20 ? 7.676 25.953 15.25 1 47.62 20 PRO B C 1
ATOM 1010 O O . PRO B 1 20 ? 6.824 26.781 14.914 1 47.62 20 PRO B O 1
ATOM 1013 N N . THR B 1 21 ? 8.719 26.016 14.406 1 48.31 21 THR B N 1
ATOM 1014 C CA . THR B 1 21 ? 8.359 25.984 12.992 1 48.31 21 THR B CA 1
ATOM 1015 C C . THR B 1 21 ? 7.098 25.172 12.766 1 48.31 21 THR B C 1
ATOM 1017 O O . THR B 1 21 ? 7.012 24.016 13.203 1 48.31 21 THR B O 1
ATOM 1020 N N . MET B 1 22 ? 5.926 25.672 13.047 1 45.97 22 MET B N 1
ATOM 1021 C CA . MET B 1 22 ? 4.789 24.938 12.5 1 45.97 22 MET B CA 1
ATOM 1022 C C . MET B 1 22 ? 5.195 24.125 11.281 1 45.97 22 MET B C 1
ATOM 1024 O O . MET B 1 22 ? 5.684 24.672 10.289 1 45.97 22 MET B O 1
ATOM 1028 N N . ALA B 1 23 ? 5.828 22.984 11.477 1 50.12 23 ALA B N 1
ATOM 1029 C CA . ALA B 1 23 ? 6.094 22.078 10.359 1 50.12 23 ALA B CA 1
ATOM 1030 C C . ALA B 1 23 ? 5.027 22.234 9.273 1 50.12 23 ALA B C 1
ATOM 1032 O O . ALA B 1 23 ? 3.838 22.031 9.531 1 50.12 23 ALA B O 1
ATOM 1033 N N . ALA B 1 24 ? 4.961 23.203 8.477 1 59.03 24 ALA B N 1
ATOM 1034 C CA . ALA B 1 24 ? 4.035 23.391 7.359 1 59.03 24 ALA B CA 1
ATOM 1035 C C . ALA B 1 24 ? 3.697 22.062 6.703 1 59.03 24 ALA B C 1
ATOM 1037 O O . ALA B 1 24 ? 4.586 21.25 6.441 1 59.03 24 ALA B O 1
ATOM 1038 N N . THR B 1 25 ? 2.451 21.453 6.969 1 74.88 25 THR B N 1
ATOM 1039 C CA . THR B 1 25 ? 1.99 20.219 6.359 1 74.88 25 THR B CA 1
ATOM 1040 C C . THR B 1 25 ? 2.182 20.25 4.848 1 74.88 25 THR B C 1
ATOM 1042 O O . THR B 1 25 ? 1.953 21.281 4.211 1 74.88 25 THR B O 1
ATOM 1045 N N . VAL B 1 26 ? 2.859 19.344 4.297 1 92.75 26 VAL B N 1
ATOM 1046 C CA . VAL B 1 26 ? 3.182 19.281 2.877 1 92.75 26 VAL B CA 1
ATOM 1047 C C . VAL B 1 26 ? 1.896 19.172 2.061 1 92.75 26 VAL B C 1
ATOM 1049 O O . VAL B 1 26 ? 1.861 19.547 0.887 1 92.75 26 VAL B O 1
ATOM 1052 N N . ILE B 1 27 ? 0.798 18.75 2.781 1 96.5 27 ILE B N 1
ATOM 1053 C CA . ILE B 1 27 ? -0.521 18.641 2.168 1 96.5 27 ILE B CA 1
ATOM 1054 C C . ILE B 1 27 ? -1.412 19.781 2.648 1 96.5 27 ILE B C 1
ATOM 1056 O O . ILE B 1 27 ? -1.474 20.078 3.848 1 96.5 27 ILE B O 1
ATOM 1060 N N . ASN B 1 28 ? -2.08 20.453 1.843 1 95.19 28 ASN B N 1
ATOM 1061 C CA . ASN B 1 28 ? -2.898 21.578 2.262 1 95.19 28 ASN B CA 1
ATOM 1062 C C . ASN 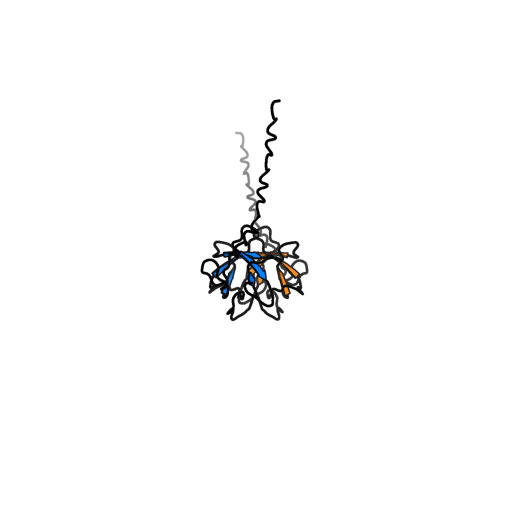B 1 28 ? -4.211 21.125 2.891 1 95.19 28 ASN B C 1
ATOM 1064 O O . ASN B 1 28 ? -4.516 19.938 2.9 1 95.19 28 ASN B O 1
ATOM 1068 N N . LYS B 1 29 ? -5.098 22.047 3.273 1 93.19 29 LYS B N 1
ATOM 1069 C CA . LYS B 1 29 ? -6.297 21.734 4.047 1 93.19 29 LYS B CA 1
ATOM 1070 C C . LYS B 1 29 ? -7.348 21.047 3.182 1 93.19 29 LYS B C 1
ATOM 1072 O O . LYS B 1 29 ? -8.203 20.328 3.695 1 93.19 29 LYS B O 1
ATOM 1077 N N . ASP B 1 30 ? -7.301 21.188 1.885 1 95.69 30 ASP B N 1
ATOM 1078 C CA . ASP B 1 30 ? -8.273 20.625 0.96 1 95.69 30 ASP B CA 1
ATOM 1079 C C . ASP B 1 30 ? -7.84 19.234 0.489 1 95.69 30 ASP B C 1
ATOM 1081 O O . ASP B 1 30 ? -8.57 18.562 -0.251 1 95.69 30 ASP B O 1
ATOM 1085 N N . GLY B 1 31 ? -6.562 18.766 0.881 1 97.75 31 GLY B N 1
ATOM 1086 C CA . GLY B 1 31 ? -6.129 17.406 0.608 1 97.75 31 GLY B CA 1
ATOM 1087 C C . GLY B 1 31 ? -5.344 17.281 -0.686 1 97.75 31 GLY B C 1
ATOM 1088 O O . GLY B 1 31 ? -5.348 16.219 -1.315 1 97.75 31 GLY B O 1
ATOM 1089 N N . TYR B 1 32 ? -4.703 18.453 -1.114 1 97.81 32 TYR B N 1
ATOM 1090 C CA . TYR B 1 32 ? -3.898 18.438 -2.332 1 97.81 32 TYR B CA 1
ATOM 1091 C C . TYR B 1 32 ? -2.412 18.422 -2.002 1 97.81 32 TYR B C 1
ATOM 1093 O O . TYR B 1 32 ? -1.969 19.078 -1.062 1 97.81 32 TYR B O 1
ATOM 1101 N N . TYR B 1 33 ? -1.649 17.766 -2.688 1 98.25 33 TYR B N 1
ATOM 1102 C CA . TYR B 1 33 ? -0.191 17.812 -2.701 1 98.25 33 TYR B CA 1
ATOM 1103 C C . TYR B 1 33 ? 0.328 18.188 -4.082 1 98.25 33 TYR B C 1
ATOM 1105 O O . TYR B 1 33 ? 0.162 17.438 -5.043 1 98.25 33 TYR B O 1
ATOM 1113 N N . LYS B 1 34 ? 0.879 19.281 -4.285 1 97.31 34 LYS B N 1
ATOM 1114 C CA . LYS B 1 34 ? 1.431 19.781 -5.543 1 97.31 34 LYS B CA 1
ATOM 1115 C C . LYS B 1 34 ? 0.421 19.625 -6.68 1 97.31 34 LYS B C 1
ATOM 1117 O O . LYS B 1 34 ? 0.754 19.125 -7.75 1 97.31 34 LYS B O 1
ATOM 1122 N N . GLY B 1 35 ? -0.838 19.953 -6.355 1 97.56 35 GLY B N 1
ATOM 1123 C CA . GLY B 1 35 ? -1.885 20.016 -7.367 1 97.56 35 GLY B CA 1
ATOM 1124 C C . GLY B 1 35 ? -2.615 18.703 -7.543 1 97.56 35 GLY B C 1
ATOM 1125 O O . GLY B 1 35 ? -3.613 18.625 -8.266 1 97.56 35 GLY B O 1
ATOM 1126 N N . ILE B 1 36 ? -2.166 17.656 -6.973 1 98.62 36 ILE B N 1
ATOM 1127 C CA . ILE B 1 36 ? -2.809 16.344 -7.066 1 98.62 36 ILE B CA 1
ATOM 1128 C C . ILE B 1 36 ? -3.777 16.172 -5.898 1 98.62 36 ILE B C 1
ATOM 1130 O O . ILE B 1 36 ? -3.387 16.297 -4.734 1 98.62 36 ILE B O 1
ATOM 1134 N N . ARG B 1 37 ? -5.027 15.945 -6.184 1 98.62 37 ARG B N 1
ATOM 1135 C CA . ARG B 1 37 ? -6.012 15.633 -5.152 1 98.62 37 ARG B CA 1
ATOM 1136 C C . ARG B 1 37 ? -5.816 14.219 -4.613 1 98.62 37 ARG B C 1
ATOM 1138 O O . ARG B 1 37 ? -5.84 13.25 -5.371 1 98.62 37 ARG B O 1
ATOM 1145 N N . LEU B 1 38 ? -5.68 14.062 -3.33 1 98.75 38 LEU B N 1
ATOM 1146 C CA . LEU B 1 38 ? -5.227 12.797 -2.762 1 98.75 38 LEU B CA 1
ATOM 1147 C C . LEU B 1 38 ? -6.406 11.883 -2.453 1 98.75 38 LEU B C 1
ATOM 1149 O O . LEU B 1 38 ? -6.598 11.477 -1.306 1 98.75 38 LEU B O 1
ATOM 1153 N N . ASN B 1 39 ? -7.125 11.609 -3.447 1 98.75 39 ASN B N 1
ATOM 1154 C CA . ASN B 1 39 ? -8.125 10.547 -3.535 1 98.75 39 ASN B CA 1
ATOM 1155 C C . ASN B 1 39 ? -8.203 9.969 -4.945 1 98.75 39 ASN B C 1
ATOM 1157 O O . ASN B 1 39 ? -7.625 10.523 -5.883 1 98.75 39 ASN B O 1
ATOM 1161 N N . GLY B 1 40 ? -8.914 8.805 -5.043 1 98.62 40 GLY B N 1
ATOM 1162 C CA . GLY B 1 40 ? -9.172 8.281 -6.375 1 98.62 40 GLY B CA 1
ATOM 1163 C C . GLY B 1 40 ? -8.391 7.012 -6.676 1 98.62 40 GLY B C 1
ATOM 1164 O O . GLY B 1 40 ? -8.031 6.266 -5.762 1 98.62 40 GLY B O 1
ATOM 1165 N N . LYS B 1 41 ? -8.227 6.777 -7.965 1 98.75 41 LYS B N 1
ATOM 1166 C CA . LYS B 1 41 ? -7.516 5.598 -8.453 1 98.75 41 LYS B CA 1
ATOM 1167 C C . LYS B 1 41 ? -6.004 5.816 -8.43 1 98.75 41 LYS B C 1
ATOM 1169 O O . L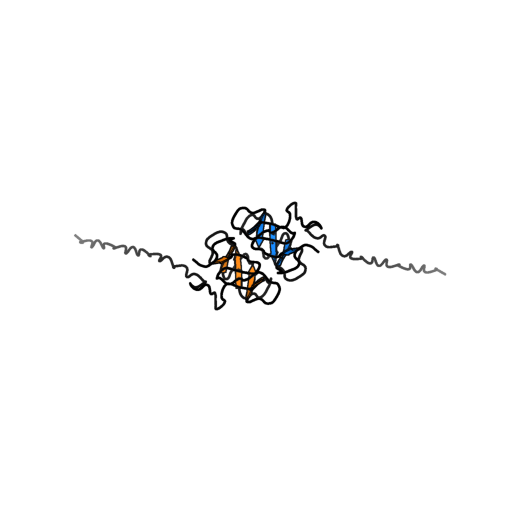YS B 1 41 ? -5.504 6.789 -9 1 98.75 41 LYS B O 1
ATOM 1174 N N . VAL B 1 42 ? -5.312 4.938 -7.738 1 98.88 42 VAL B N 1
ATOM 1175 C CA . VAL B 1 42 ? -3.875 5.082 -7.523 1 98.88 42 VAL B CA 1
ATOM 1176 C C . VAL B 1 42 ? -3.146 3.861 -8.086 1 98.88 42 VAL B C 1
ATOM 1178 O O . VAL B 1 42 ? -3.529 2.721 -7.809 1 98.88 42 VAL B O 1
ATOM 1181 N N . LYS B 1 43 ? -2.213 4.09 -8.875 1 98.75 43 LYS B N 1
ATOM 1182 C CA . LYS B 1 43 ? -1.335 3.014 -9.32 1 98.75 43 LYS B CA 1
ATOM 1183 C C . LYS B 1 43 ? 0.004 3.053 -8.586 1 98.75 43 LYS B C 1
ATOM 1185 O O . LYS B 1 43 ? 0.639 4.105 -8.5 1 98.75 43 LYS B O 1
ATOM 1190 N N . VAL B 1 44 ? 0.4 1.931 -7.996 1 98.5 44 VAL B N 1
ATOM 1191 C CA . VAL B 1 44 ? 1.699 1.833 -7.34 1 98.5 44 VAL B CA 1
ATOM 1192 C C . VAL B 1 44 ? 2.754 1.375 -8.344 1 98.5 44 VAL B C 1
ATOM 1194 O O . VAL B 1 44 ? 2.574 0.361 -9.023 1 98.5 44 VAL B O 1
ATOM 1197 N N . VAL B 1 45 ? 3.781 2.143 -8.43 1 97.5 45 VAL B N 1
ATOM 1198 C CA . VAL B 1 45 ? 4.836 1.852 -9.398 1 97.5 45 VAL B CA 1
ATOM 1199 C C . VAL B 1 45 ? 6.176 1.711 -8.672 1 97.5 45 VAL B C 1
ATOM 1201 O O . VAL B 1 45 ? 6.309 2.121 -7.516 1 97.5 45 VAL B O 1
ATOM 1204 N N . ASP B 1 46 ? 7.125 1.18 -9.344 1 95.12 46 ASP B N 1
ATOM 1205 C CA . ASP B 1 46 ? 8.422 0.989 -8.695 1 95.12 46 ASP B CA 1
ATOM 1206 C C . ASP B 1 46 ? 9.43 2.035 -9.164 1 95.12 46 ASP B C 1
ATOM 1208 O O . ASP B 1 46 ? 10.539 2.115 -8.641 1 95.12 46 ASP B O 1
ATOM 1212 N N . HIS B 1 47 ? 8.961 2.85 -10.195 1 93.94 47 HIS B N 1
ATOM 1213 C CA . HIS B 1 47 ? 9.836 3.924 -10.641 1 93.94 47 HIS B CA 1
ATOM 1214 C C . HIS B 1 47 ? 9.031 5.082 -11.227 1 93.94 47 HIS B C 1
ATOM 1216 O O . HIS B 1 47 ? 7.922 4.883 -11.727 1 93.94 47 HIS B O 1
ATOM 1222 N N . PHE B 1 48 ? 9.562 6.328 -11.117 1 96.12 48 PHE B N 1
ATOM 1223 C CA . PHE B 1 48 ? 9.07 7.57 -11.703 1 96.12 48 PHE B CA 1
ATOM 1224 C C . PHE B 1 48 ? 7.637 7.848 -11.266 1 96.12 48 PHE B C 1
ATOM 1226 O O . PHE B 1 48 ? 6.762 8.086 -12.094 1 96.12 48 PHE B O 1
ATOM 1233 N N . PRO B 1 49 ? 7.422 7.844 -10.062 1 98.5 49 PRO B N 1
ATOM 1234 C CA . PRO B 1 49 ? 6.086 8.156 -9.547 1 98.5 49 PRO B CA 1
ATOM 1235 C C . PRO B 1 49 ? 5.773 9.648 -9.578 1 98.5 49 PRO B C 1
ATOM 1237 O O . PRO B 1 49 ? 6.688 10.469 -9.664 1 98.5 49 PRO B O 1
ATOM 1240 N N . ASP B 1 50 ? 4.516 9.922 -9.523 1 98.75 50 ASP B N 1
ATOM 1241 C CA . ASP B 1 50 ? 4.117 11.289 -9.219 1 98.75 50 ASP B CA 1
ATOM 1242 C C . ASP B 1 50 ? 4.488 11.664 -7.785 1 98.75 50 ASP B C 1
ATOM 1244 O O . ASP B 1 50 ? 4.875 12.805 -7.512 1 98.75 50 ASP B O 1
ATOM 1248 N N . ILE B 1 51 ? 4.355 10.664 -6.824 1 98.81 51 ILE B N 1
ATOM 1249 C CA . ILE B 1 51 ? 4.566 10.938 -5.406 1 98.81 51 ILE B CA 1
ATOM 1250 C C . ILE B 1 51 ? 5.285 9.758 -4.758 1 98.81 51 ILE B C 1
ATOM 1252 O O . ILE B 1 51 ? 4.875 8.602 -4.914 1 98.81 51 ILE B O 1
ATOM 1256 N N . LYS B 1 52 ? 6.273 10.008 -4.023 1 98.62 52 LYS B N 1
ATOM 1257 C CA . LYS B 1 52 ? 6.898 9.023 -3.152 1 98.62 52 LYS B CA 1
ATOM 1258 C C . LYS B 1 52 ? 6.258 9.023 -1.768 1 98.62 52 LYS B C 1
ATOM 1260 O O . LYS B 1 52 ? 6.172 10.07 -1.12 1 98.62 52 LYS B O 1
ATOM 1265 N N . VAL B 1 53 ? 5.855 7.84 -1.33 1 98.62 53 VAL B N 1
ATOM 1266 C CA . VAL B 1 53 ? 5.051 7.742 -0.116 1 98.62 53 VAL B CA 1
ATOM 1267 C C . VAL B 1 53 ? 5.742 6.824 0.89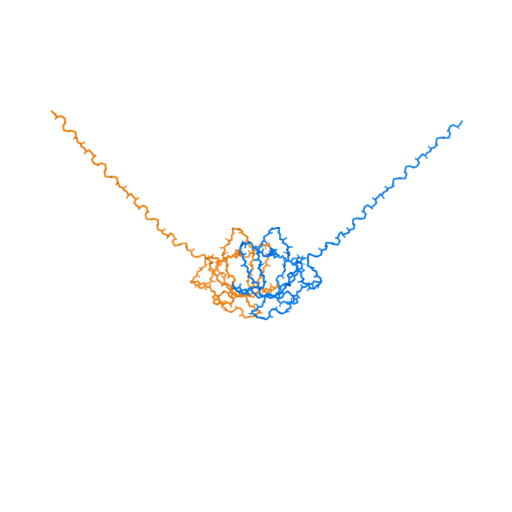1 1 98.62 53 VAL B C 1
ATOM 1269 O O . VAL B 1 53 ? 6.191 5.734 0.536 1 98.62 53 VAL B O 1
ATOM 1272 N N . LYS B 1 54 ? 5.875 7.246 2.074 1 98.19 54 LYS B N 1
ATOM 1273 C CA . LYS B 1 54 ? 6.301 6.379 3.172 1 98.19 54 LYS B CA 1
ATOM 1274 C C . LYS B 1 54 ? 5.141 6.086 4.121 1 98.19 54 LYS B C 1
ATOM 1276 O O . LYS B 1 54 ? 4.41 6.996 4.516 1 98.19 54 LYS B O 1
ATOM 1281 N N . VAL B 1 55 ? 4.934 4.832 4.402 1 98.12 55 VAL B N 1
ATOM 1282 C CA . VAL B 1 55 ? 3.916 4.465 5.383 1 98.12 55 VAL B CA 1
ATOM 1283 C C . VAL B 1 55 ? 4.5 4.555 6.789 1 98.12 55 VAL B C 1
ATOM 1285 O O . VAL B 1 55 ? 5.594 4.047 7.051 1 98.12 55 VAL B O 1
ATOM 1288 N N . VAL B 1 56 ? 3.766 5.184 7.703 1 96.94 56 VAL B N 1
ATOM 1289 C CA . VAL B 1 56 ? 4.242 5.379 9.07 1 96.94 56 VAL B CA 1
ATOM 1290 C C . VAL B 1 56 ? 3.131 5.039 10.062 1 96.94 56 VAL B C 1
ATOM 1292 O O . VAL B 1 56 ? 1.951 5.051 9.703 1 96.94 56 VAL B O 1
ATOM 1295 N N . ASP B 1 57 ? 3.506 4.82 11.234 1 94 57 ASP B N 1
ATOM 1296 C CA . ASP B 1 57 ? 2.539 4.496 12.281 1 94 57 ASP B CA 1
ATOM 1297 C C . ASP B 1 57 ? 2.105 5.754 13.031 1 94 57 ASP B C 1
ATOM 1299 O O . ASP B 1 57 ? 1.019 5.793 13.609 1 94 57 ASP B O 1
ATOM 1303 N N . ALA B 1 58 ? 3.027 6.711 12.953 1 93.19 58 ALA B N 1
ATOM 1304 C CA . ALA B 1 58 ? 2.752 7.918 13.727 1 93.19 58 ALA B CA 1
ATOM 1305 C C . ALA B 1 58 ? 3.061 9.172 12.914 1 93.19 58 ALA B C 1
ATOM 1307 O O . ALA B 1 58 ? 3.969 9.172 12.078 1 93.19 58 ALA B O 1
ATOM 1308 N N . PHE B 1 59 ? 2.26 10.266 13.156 1 93.75 59 PHE B N 1
ATOM 1309 C CA . PHE B 1 59 ? 2.426 11.617 12.609 1 93.75 59 PHE B CA 1
ATOM 1310 C C . PHE B 1 59 ? 2.357 11.602 11.094 1 93.75 59 PHE B C 1
ATOM 1312 O O . PHE B 1 59 ? 3.252 12.117 10.422 1 93.75 59 PHE B O 1
ATOM 1319 N N . PRO B 1 60 ? 1.426 10.977 10.578 1 97 60 PRO B N 1
ATOM 1320 C CA . PRO B 1 60 ? 1.251 11.016 9.125 1 97 60 PRO B CA 1
ATOM 1321 C C . PRO B 1 60 ? 0.792 12.383 8.625 1 97 60 PRO B C 1
ATOM 1323 O O . PRO B 1 60 ? 0.261 13.188 9.398 1 97 60 PRO B O 1
ATOM 1326 N N . ASP B 1 61 ? 1.099 12.609 7.398 1 97.62 61 ASP B N 1
ATOM 1327 C CA . ASP B 1 61 ? 0.557 13.797 6.746 1 97.62 61 ASP B CA 1
ATOM 1328 C C . ASP B 1 61 ? -0.902 13.586 6.348 1 97.62 61 ASP B C 1
ATOM 1330 O O . ASP B 1 61 ? -1.665 14.547 6.234 1 97.62 61 ASP B O 1
ATOM 1334 N N . ILE B 1 62 ? -1.306 12.352 6.094 1 98.12 62 ILE B N 1
ATOM 1335 C CA . ILE B 1 62 ? -2.658 12.016 5.668 1 98.12 62 ILE B CA 1
ATOM 1336 C C . ILE B 1 62 ? -2.963 10.562 6.035 1 98.12 62 ILE B C 1
ATOM 1338 O O . ILE B 1 62 ? -2.078 9.703 5.984 1 98.12 62 ILE B O 1
ATOM 1342 N N . ARG B 1 63 ? -4.184 10.289 6.383 1 98.19 63 ARG B N 1
ATOM 1343 C CA . ARG B 1 63 ? -4.688 8.938 6.59 1 98.19 63 ARG B CA 1
ATOM 1344 C C . ARG B 1 63 ? -5.383 8.406 5.336 1 98.19 63 ARG B C 1
ATOM 1346 O O . ARG B 1 63 ? -6.207 9.102 4.738 1 98.19 63 ARG B O 1
ATOM 1353 N N . VAL B 1 64 ? -5.035 7.184 4.996 1 98.56 64 VAL B N 1
ATOM 1354 C CA . VAL B 1 64 ? -5.531 6.629 3.742 1 98.56 64 VAL B CA 1
ATOM 1355 C C . VAL B 1 64 ? -6.352 5.371 4.023 1 98.56 64 VAL B C 1
ATOM 1357 O O . VAL B 1 64 ? -5.887 4.461 4.715 1 98.56 64 VAL B O 1
ATOM 1360 N N . LYS B 1 65 ? -7.539 5.359 3.594 1 98.5 65 LYS B N 1
ATOM 1361 C CA . LYS B 1 65 ? -8.375 4.16 3.562 1 98.5 65 LYS B CA 1
ATOM 1362 C C . LYS B 1 65 ? -8.445 3.582 2.15 1 98.5 65 LYS B C 1
ATOM 1364 O O . LYS B 1 65 ? -8.867 4.27 1.216 1 98.5 65 LYS B O 1
ATOM 1369 N N . THR B 1 66 ? -8.016 2.332 1.987 1 98 66 THR B N 1
ATOM 1370 C CA . THR B 1 66 ? -8.125 1.7 0.678 1 98 66 THR B CA 1
ATOM 1371 C C . THR B 1 66 ? -9.547 1.195 0.444 1 98 66 THR B C 1
ATOM 1373 O O . THR B 1 66 ? -10.188 0.677 1.361 1 98 66 THR B O 1
ATOM 1376 N N . VAL B 1 67 ? -10.031 1.409 -0.732 1 97.12 67 VAL B N 1
ATOM 1377 C CA . VAL B 1 67 ? -11.375 0.984 -1.101 1 97.12 67 VAL B CA 1
ATOM 1378 C C . VAL B 1 67 ? -11.336 0.211 -2.418 1 97.12 67 VAL B C 1
ATOM 1380 O O . VAL B 1 67 ? -10.359 0.31 -3.17 1 97.12 67 VAL B O 1
ATOM 1383 N N . ASP B 1 68 ? -12.375 -0.568 -2.654 1 95.44 68 ASP B N 1
ATOM 1384 C CA . ASP B 1 68 ? -12.383 -1.356 -3.883 1 95.44 68 ASP B CA 1
ATOM 1385 C C . ASP B 1 68 ? -13.195 -0.665 -4.973 1 95.44 68 ASP B C 1
ATOM 1387 O O . ASP B 1 68 ? -13.172 -1.079 -6.133 1 95.44 68 ASP B O 1
ATOM 1391 N N . ALA B 1 69 ? -13.875 0.445 -4.504 1 94.12 69 ALA B N 1
ATOM 1392 C CA . ALA B 1 69 ? -14.633 1.235 -5.477 1 94.12 69 ALA B CA 1
ATOM 1393 C C . ALA B 1 69 ? -15 2.602 -4.902 1 94.12 69 ALA B C 1
ATOM 1395 O O . ALA B 1 69 ? -15 2.791 -3.686 1 94.12 69 ALA B O 1
ATOM 1396 N N . PHE B 1 70 ? -15.188 3.594 -5.797 1 94.69 70 PHE B N 1
ATOM 1397 C CA . PHE B 1 70 ? -15.75 4.91 -5.52 1 94.69 70 PHE B CA 1
ATOM 1398 C C . PHE B 1 70 ? -14.891 5.668 -4.52 1 94.69 70 PHE B C 1
ATOM 1400 O O . PHE B 1 70 ? -15.367 6.074 -3.459 1 94.69 70 PHE B O 1
ATOM 1407 N N . PRO B 1 71 ? -13.641 5.836 -4.77 1 97.69 71 PRO B N 1
ATOM 1408 C CA . PRO B 1 71 ? -12.766 6.656 -3.92 1 97.69 71 PRO B CA 1
ATOM 1409 C C . PRO B 1 71 ? -13.047 8.148 -4.059 1 97.69 71 PRO B C 1
ATOM 1411 O O . PRO B 1 71 ? -12.25 8.875 -4.66 1 97.69 71 PRO B O 1
ATOM 1414 N N . ASP B 1 72 ? -14.133 8.641 -3.367 1 97.25 72 ASP B N 1
ATOM 1415 C CA . ASP B 1 72 ? -14.68 9.961 -3.678 1 97.25 72 ASP B CA 1
ATOM 1416 C C . ASP B 1 72 ? -14.234 10.992 -2.643 1 97.25 72 ASP B C 1
ATOM 1418 O O . ASP B 1 72 ? -14.406 12.195 -2.848 1 97.25 72 ASP B O 1
ATOM 1422 N N . LYS B 1 73 ? -13.641 10.586 -1.575 1 97.75 73 LYS B N 1
ATOM 1423 C CA . LYS B 1 73 ? -13.25 11.492 -0.5 1 97.75 73 LYS B CA 1
ATOM 1424 C C . LYS B 1 73 ? -11.734 11.539 -0.343 1 97.75 73 LYS B C 1
ATOM 1426 O O . LYS B 1 73 ? -11.047 10.562 -0.631 1 97.75 73 LYS B O 1
ATOM 1431 N N . ILE B 1 74 ? -11.266 12.641 0.195 1 98.62 74 ILE B N 1
ATOM 1432 C CA . ILE B 1 74 ? -9.844 12.766 0.487 1 98.62 74 ILE B CA 1
ATOM 1433 C C . ILE B 1 74 ? -9.398 11.625 1.393 1 98.62 74 ILE B C 1
ATOM 1435 O O . ILE B 1 74 ? -10.055 11.312 2.387 1 98.62 74 ILE B O 1
ATOM 1439 N N . GLY B 1 75 ? -8.312 10.945 0.994 1 98.69 75 GLY B N 1
ATOM 1440 C CA . GLY B 1 75 ? -7.777 9.844 1.781 1 98.69 75 GLY B CA 1
ATOM 1441 C C . GLY B 1 75 ? -8.305 8.492 1.347 1 98.69 75 GLY B C 1
ATOM 1442 O O . GLY B 1 75 ? -7.848 7.457 1.831 1 98.69 75 GLY B O 1
ATOM 1443 N N . GLU B 1 76 ? -9.273 8.484 0.458 1 98.69 76 GLU B N 1
ATOM 1444 C CA . GLU B 1 76 ? -9.734 7.215 -0.095 1 98.69 76 GLU B CA 1
ATOM 1445 C C . GLU B 1 76 ? -9 6.871 -1.386 1 98.69 76 GLU B C 1
ATOM 1447 O O . GLU B 1 76 ? -9.062 7.621 -2.363 1 98.69 76 GLU B O 1
ATOM 1452 N N . TRP B 1 77 ? -8.289 5.703 -1.378 1 98.81 77 TRP B N 1
ATOM 1453 C CA . TRP B 1 77 ? -7.492 5.277 -2.527 1 98.81 77 TRP B CA 1
ATOM 1454 C C . TRP B 1 77 ? -7.949 3.912 -3.029 1 98.81 77 TRP B C 1
ATOM 1456 O O . TRP B 1 77 ? -8.109 2.979 -2.242 1 98.81 77 TRP B O 1
ATOM 1466 N N . GLN B 1 78 ? -8.266 3.787 -4.203 1 98.62 78 GLN B N 1
ATOM 1467 C CA . GLN B 1 78 ? -8.422 2.51 -4.891 1 98.62 78 GLN B CA 1
ATOM 1468 C C . GLN B 1 78 ? -7.18 2.16 -5.699 1 98.62 78 GLN B C 1
ATOM 1470 O O . GLN B 1 78 ? -6.852 2.846 -6.668 1 98.62 78 GLN B O 1
ATOM 1475 N N . PHE B 1 79 ? -6.441 1.109 -5.262 1 98.38 79 PHE B N 1
ATOM 1476 C CA . PHE B 1 79 ? -5.262 0.709 -6.02 1 98.38 79 PHE B CA 1
ATOM 1477 C C . PHE B 1 79 ? -5.66 -0 -7.309 1 98.38 79 PHE B C 1
ATOM 1479 O O . PHE B 1 79 ? -6.477 -0.922 -7.285 1 98.38 79 PHE B O 1
ATOM 1486 N N . VAL B 1 80 ? -5.125 0.463 -8.438 1 97.94 80 VAL B N 1
ATOM 1487 C CA . VAL B 1 80 ? -5.492 -0.068 -9.742 1 97.94 80 VAL B CA 1
ATOM 1488 C C . VAL B 1 80 ? -4.23 -0.372 -10.547 1 97.94 80 VAL B C 1
ATOM 1490 O O . VAL B 1 80 ? -3.154 0.147 -10.25 1 97.94 80 VAL B O 1
ATOM 1493 N N . GLU B 1 81 ? -4.438 -1.151 -11.602 1 96.25 81 GLU B N 1
ATOM 1494 C CA . GLU B 1 81 ? -3.338 -1.465 -12.516 1 96.25 81 GLU B CA 1
ATOM 1495 C C . GLU B 1 81 ? -3.275 -0.469 -13.672 1 96.25 81 GLU B C 1
ATOM 1497 O O . GLU B 1 81 ? -2.191 -0.151 -14.164 1 96.25 81 GLU B O 1
ATOM 1502 N N . TYR B 1 82 ? -4.484 -0.031 -13.984 1 96.31 82 TYR B N 1
ATOM 1503 C CA . TYR B 1 82 ? -4.605 0.921 -15.086 1 96.31 82 TYR B CA 1
ATOM 1504 C C . TYR B 1 82 ? -5.68 1.961 -14.789 1 96.31 82 TYR B C 1
ATOM 1506 O O . TYR B 1 82 ? -6.492 1.78 -13.875 1 96.31 82 TYR B O 1
ATOM 1514 N N . GLY B 1 83 ? -5.621 3.131 -15.562 1 97.5 83 GLY B N 1
ATOM 1515 C CA . GLY B 1 83 ? -6.652 4.152 -15.438 1 97.5 83 GLY B CA 1
ATOM 1516 C C . GLY B 1 83 ? -6.512 4.988 -14.18 1 97.5 83 GLY B C 1
ATOM 1517 O O . GLY B 1 83 ? -7.508 5.379 -13.57 1 97.5 83 GLY B O 1
ATOM 1518 N N . GLU B 1 84 ? -5.254 5.172 -13.734 1 98.31 84 GLU B N 1
ATOM 1519 C CA . GLU B 1 84 ? -4.996 5.855 -12.469 1 98.31 84 GLU B CA 1
ATOM 1520 C C . GLU B 1 84 ? -5.152 7.367 -12.617 1 98.31 84 GLU B C 1
ATOM 1522 O O . GLU B 1 84 ? -4.926 7.914 -13.695 1 98.31 84 GLU B O 1
ATOM 1527 N N . ASP B 1 85 ? -5.543 7.934 -11.578 1 98.75 85 ASP B N 1
ATOM 1528 C CA . ASP B 1 85 ? -5.52 9.391 -11.469 1 98.75 85 ASP B CA 1
ATOM 1529 C C . ASP B 1 85 ? -4.109 9.898 -11.172 1 98.75 85 ASP B C 1
ATOM 1531 O O . ASP B 1 85 ? -3.721 10.969 -11.648 1 98.75 85 ASP B O 1
ATOM 1535 N N . PHE B 1 86 ? -3.289 9.164 -10.375 1 98.88 86 PHE B N 1
ATOM 1536 C CA . PHE B 1 86 ? -1.885 9.445 -10.102 1 98.88 86 PHE B CA 1
ATOM 1537 C C . PHE B 1 86 ? -1.15 8.188 -9.664 1 98.88 86 PHE B C 1
ATOM 1539 O O . PHE B 1 86 ? -1.778 7.164 -9.375 1 98.88 86 PHE B O 1
ATOM 1546 N N . THR B 1 87 ? 0.138 8.273 -9.609 1 98.81 87 THR B N 1
ATOM 1547 C CA . THR B 1 87 ? 0.961 7.125 -9.242 1 98.81 87 THR B CA 1
ATOM 1548 C C . THR B 1 87 ? 1.745 7.41 -7.965 1 98.81 87 THR B C 1
ATOM 1550 O O . THR B 1 87 ? 2.098 8.562 -7.691 1 98.81 87 THR B O 1
ATOM 1553 N N . ILE B 1 88 ? 1.956 6.359 -7.219 1 98.81 88 ILE B N 1
ATOM 1554 C CA . ILE B 1 88 ? 2.822 6.496 -6.051 1 98.81 88 ILE B CA 1
ATOM 1555 C C . ILE B 1 88 ? 3.885 5.398 -6.066 1 98.81 88 ILE B C 1
ATOM 1557 O O . ILE B 1 88 ? 3.738 4.395 -6.77 1 98.81 88 ILE B O 1
ATOM 1561 N N . GLN B 1 89 ? 4.895 5.621 -5.445 1 98.62 89 GLN B N 1
ATOM 1562 C CA . GLN B 1 89 ? 5.895 4.625 -5.074 1 98.62 89 GLN B CA 1
ATOM 1563 C C . GLN B 1 89 ? 6.086 4.578 -3.561 1 98.62 89 GLN B C 1
ATOM 1565 O O . GLN B 1 89 ? 6.281 5.613 -2.92 1 98.62 89 GLN B O 1
ATOM 1570 N N . PHE B 1 90 ? 5.949 3.385 -2.986 1 98.38 90 PHE B N 1
ATOM 1571 C CA . PHE B 1 90 ? 6.27 3.234 -1.572 1 98.38 90 PHE B CA 1
ATOM 1572 C C . PHE B 1 90 ? 7.781 3.242 -1.358 1 98.38 90 PHE B C 1
ATOM 1574 O O . PHE B 1 90 ? 8.508 2.502 -2.021 1 98.38 90 PHE B O 1
ATOM 1581 N N . VAL B 1 91 ? 8.219 4.062 -0.426 1 97.56 91 VAL B N 1
ATOM 1582 C CA . VAL B 1 91 ? 9.648 4.18 -0.167 1 97.56 91 VAL B CA 1
ATOM 1583 C C . VAL B 1 91 ? 9.906 4.125 1.337 1 97.56 91 VAL B C 1
ATOM 1585 O O . VAL B 1 91 ? 9.008 4.395 2.139 1 97.56 91 VAL B O 1
ATOM 1588 N N . GLU B 1 92 ? 11.117 3.822 1.674 1 95.88 92 GLU B N 1
ATOM 1589 C CA . GLU B 1 92 ? 11.523 3.803 3.078 1 95.88 92 GLU B CA 1
ATOM 1590 C C . GLU B 1 92 ? 12.18 5.121 3.48 1 95.88 92 GLU B C 1
ATOM 1592 O O . GLU B 1 92 ? 12.156 5.496 4.656 1 95.88 92 GLU B O 1
ATOM 1597 N N . SER B 1 93 ? 12.734 5.688 2.422 1 94.69 93 SER B N 1
ATOM 1598 C CA . SER B 1 93 ? 13.5 6.902 2.707 1 94.69 93 SER B CA 1
ATOM 1599 C C . SER B 1 93 ? 13.195 7.996 1.691 1 94.69 93 SER B C 1
ATOM 1601 O O . SER B 1 93 ? 12.805 7.711 0.556 1 94.69 93 SER B O 1
ATOM 1603 N N . PHE B 1 94 ? 13.289 9.297 2.148 1 95.88 94 PHE B N 1
ATOM 1604 C CA . PHE B 1 94 ? 13.141 10.516 1.366 1 95.88 94 PHE B CA 1
ATOM 1605 C C . PHE B 1 94 ? 11.766 10.578 0.715 1 95.88 94 PHE B C 1
ATOM 1607 O O . PHE B 1 94 ? 11.656 10.805 -0.492 1 95.88 94 PHE B O 1
ATOM 1614 N N . PRO B 1 95 ? 10.789 10.422 1.439 1 97.94 95 PRO B N 1
ATOM 1615 C CA . PRO B 1 95 ? 9.43 10.508 0.897 1 97.94 95 PRO B CA 1
ATOM 1616 C C . PRO B 1 95 ? 9 11.953 0.621 1 97.94 95 PRO B C 1
ATOM 1618 O O . PRO B 1 95 ? 9.555 12.883 1.201 1 97.94 95 PRO B O 1
ATOM 1621 N N . ASP B 1 96 ? 8.109 12.023 -0.306 1 98.31 96 ASP B N 1
ATOM 1622 C CA . ASP B 1 96 ? 7.426 13.297 -0.493 1 98.31 96 ASP B CA 1
ATOM 1623 C C . ASP B 1 96 ? 6.375 13.516 0.592 1 98.31 96 ASP B C 1
ATOM 1625 O O . ASP B 1 96 ? 6.242 14.625 1.117 1 98.31 96 ASP B O 1
ATOM 1629 N N . ILE B 1 97 ? 5.605 12.461 0.899 1 98.56 97 ILE B N 1
ATOM 1630 C CA . ILE B 1 97 ? 4.594 12.539 1.945 1 98.56 97 ILE B CA 1
ATOM 1631 C C . ILE B 1 97 ? 4.602 11.258 2.77 1 98.56 97 ILE B C 1
ATOM 1633 O O . ILE B 1 97 ? 5.086 10.219 2.309 1 98.56 97 ILE B O 1
ATOM 1637 N N . LYS B 1 98 ? 3.996 11.312 3.947 1 97.88 98 LYS B N 1
ATOM 1638 C CA . LYS B 1 98 ? 3.816 10.172 4.84 1 97.88 98 LYS B CA 1
ATOM 1639 C C . LYS B 1 98 ? 2.34 9.836 5.008 1 97.88 98 LYS B C 1
ATOM 1641 O O . LYS B 1 98 ? 1.515 10.719 5.238 1 97.88 98 LYS B O 1
ATOM 1646 N N . ILE B 1 99 ? 2.088 8.555 4.863 1 98.38 99 ILE B N 1
ATOM 1647 C CA . ILE B 1 99 ? 0.692 8.164 5.023 1 98.38 99 ILE B CA 1
ATOM 1648 C C . ILE B 1 99 ? 0.575 7.105 6.117 1 98.38 99 ILE B C 1
ATOM 1650 O O . ILE B 1 99 ? 1.556 6.434 6.449 1 98.38 99 ILE B O 1
ATOM 1654 N N . LYS B 1 100 ? -0.581 6.996 6.684 1 98.06 100 LYS B N 1
ATOM 1655 C CA . LYS B 1 100 ? -0.996 5.879 7.523 1 98.06 100 LYS B CA 1
ATOM 1656 C C . LYS B 1 100 ? -2.254 5.215 6.973 1 98.06 100 LYS B C 1
ATOM 1658 O O . LYS B 1 100 ? -3.252 5.887 6.707 1 98.06 100 LYS B O 1
ATOM 1663 N N . PHE B 1 101 ? -2.148 3.898 6.75 1 98.19 101 PHE B N 1
ATOM 1664 C CA . PHE B 1 101 ? -3.348 3.188 6.32 1 98.19 101 PHE B CA 1
ATOM 1665 C C . PHE B 1 101 ? -4.312 3.004 7.488 1 98.19 101 PHE B C 1
ATOM 1667 O O . PHE B 1 101 ? -3.904 2.605 8.578 1 98.19 101 PHE B O 1
ATOM 1674 N N . VAL B 1 102 ? -5.59 3.275 7.23 1 97.38 102 VAL B N 1
ATOM 1675 C CA . VAL B 1 102 ? -6.641 3.146 8.234 1 97.38 102 VAL B CA 1
ATOM 1676 C C . VAL B 1 102 ? -7.855 2.453 7.629 1 97.38 102 VAL B C 1
ATOM 1678 O O . VAL B 1 102 ? -7.953 2.314 6.406 1 97.38 102 VAL B O 1
ATOM 1681 N N . ASP B 1 103 ? -8.703 2.012 8.492 1 96.38 103 ASP B N 1
ATOM 1682 C CA . ASP B 1 103 ? -9.93 1.393 7.992 1 96.38 103 ASP B CA 1
ATOM 1683 C C . ASP B 1 103 ? -11.148 2.27 8.281 1 96.38 103 ASP B C 1
ATOM 1685 O O . ASP B 1 103 ? -12.258 1.953 7.855 1 96.38 103 ASP B O 1
ATOM 1689 N N . ALA B 1 104 ? -10.797 3.455 8.938 1 94.31 104 ALA B N 1
ATOM 1690 C CA . ALA B 1 104 ? -11.852 4.438 9.203 1 94.31 104 ALA B CA 1
ATOM 1691 C C . ALA B 1 104 ? -11.266 5.844 9.328 1 94.31 104 ALA B C 1
ATOM 1693 O O . ALA B 1 104 ? -10.086 6.004 9.664 1 94.31 104 ALA B O 1
ATOM 1694 N N . PHE B 1 105 ? -12.094 6.883 8.961 1 95 105 PHE B N 1
ATOM 1695 C CA . PHE B 1 105 ? -11.812 8.305 9.133 1 95 105 PHE B CA 1
ATOM 1696 C C . PHE B 1 105 ? -10.586 8.711 8.32 1 95 105 PHE B C 1
ATOM 1698 O O . PHE B 1 105 ? -9.625 9.25 8.867 1 95 105 PHE B O 1
ATOM 1705 N N . PRO B 1 106 ? -10.578 8.477 7.086 1 97.75 106 PRO B N 1
ATOM 1706 C CA . PRO B 1 106 ? -9.484 8.938 6.234 1 97.75 106 PRO B CA 1
ATOM 1707 C C . PRO B 1 106 ? -9.469 10.461 6.062 1 97.75 106 PRO B C 1
ATOM 1709 O O . PRO B 1 106 ? -10.477 11.125 6.344 1 97.75 106 PRO B O 1
ATOM 1712 N N . GLY B 1 107 ? -8.344 10.961 5.59 1 97.44 107 GLY B N 1
ATOM 1713 C CA . GLY B 1 107 ? -8.281 12.383 5.309 1 97.44 107 GLY B CA 1
ATOM 1714 C C . GLY B 1 107 ? -7.117 13.07 6 1 97.44 107 GLY B C 1
ATOM 1715 O O . GLY B 1 107 ? -6.188 12.414 6.473 1 97.44 107 GLY B O 1
ATOM 1716 N N . VAL B 1 108 ? -7.16 14.414 5.895 1 95.69 108 VAL B N 1
ATOM 1717 C CA . VAL B 1 108 ? -6.125 15.242 6.5 1 95.69 108 VAL B CA 1
ATOM 1718 C C . VAL B 1 108 ? -6.645 15.844 7.805 1 95.69 108 VAL B C 1
ATOM 1720 O O . VAL B 1 108 ? -7.852 16.031 7.973 1 95.69 108 VAL B O 1
ATOM 1723 N N . ASP B 1 109 ? -5.73 16.047 8.75 1 82.06 109 ASP B N 1
ATOM 1724 C CA . ASP B 1 109 ? -6.145 16.672 10 1 82.06 109 ASP B CA 1
ATOM 1725 C C . ASP B 1 109 ? -6.441 18.156 9.805 1 82.06 109 ASP B C 1
ATOM 1727 O O . ASP B 1 109 ? -5.824 18.812 8.953 1 82.06 109 ASP B O 1
#

Sequence (218 aa):
MAKKIIALFVALLIIAVSVPTMAATVINKDGYYKGIRLNGKVKVVDHFPDIKVKVVDAFPDIRVKTVDAFPDKIGEWQFVEYGEDFTIQFVESFPDIKIKFVDAFPGVDMAKKIIALFVALLIIAVSVPTMAATVINKDGYYKGIRLNGKVKVVDHFPDIKVKVVDAFPDIRVKTVDAFPDKIGEWQFVEYGEDFTIQFVESFPDIKIKFVDAFPGVD

Radius of gyration: 28.53 Å; Cα contacts (8 Å, |Δi|>4): 477; chains: 2; bounding box: 74×102×86 Å

InterPro domains:
  IPR046148 7(1) septoil knot domain [PF19647] (35-108)

Foldseek 3Di:
DPPPPPPPPPPPPPPPPPPVPPPPLCADQQCDHPRQRQWDEEEEDADDFPWEEEEDDDDFQWEAEEDCDDRPGRRYYDYDHDDGSTYYYYDHDDGSGYYYYDNDDTTGD/DPPPPPPPPPPPPPPPPPPVPPPPLCADQQCDHPRQRQWDEEEEDADDFPWEEEEDDDDFQWEAEEDCDDRPGRRYYDYDHDDGSTYYYYDHDDGSGYYYYDNDDTTGD

Secondary structure (DSSP, 8-state):
-------------------------SS-TTSEETTEES-EEEEE-SSS-SEEEEE-SSS-SEEEEE-SS---STTEEEE-SSS-SEEEEE-SSS-SEEEEE-SS--B--/-------------------------SS-TTSEETTEES-EEEEE-SSS-SEEEEE-SSS-SEEEEE-SS---STTEEEE-SSS-SEEEEE-SSS-SEEEEE-SS--B--

Nearest PDB structures (foldseek):
  8iwb-assembly5_E  TM=7.279E-01  e=3.526E-06  Ureaplasma parvum serovar 3 str. ATCC 700970
  8jrm-assembly1_A  TM=6.684E-01  e=8.697E-05  Ureaplasma parvum serovar 3 str. ATCC 700970
  8iwb-assembly5_E  TM=7.280E-01  e=3.526E-06  Ureaplasma parvum serovar 3 str. ATCC 700970
  8jrm-assembly1_A  TM=6.684E-01  e=8.697E-05  Ureaplasma parvum serovar 3 str. ATCC 700970